Protein AF-A0A4S8MQG9-F1 (afdb_monomer)

Solvent-accessible surface area (backbone atoms only — not comparable to full-atom values): 16818 Å² total; per-residue (Å²): 141,86,82,88,91,76,80,85,74,78,84,83,68,82,52,78,83,61,66,79,75,59,92,86,69,53,72,66,58,54,52,52,50,57,49,50,51,66,76,56,63,75,80,76,84,70,73,83,73,81,72,60,73,65,60,63,57,56,54,56,78,78,51,59,68,48,76,44,80,44,39,84,70,71,84,59,68,67,58,47,53,52,51,39,53,48,54,49,52,50,34,34,71,77,64,74,38,83,90,68,79,86,50,45,70,38,65,48,82,55,46,67,56,97,67,88,83,52,59,64,60,53,49,55,50,48,53,58,55,42,72,76,44,47,71,58,64,73,63,54,73,78,59,93,73,62,60,64,64,22,24,64,79,58,70,39,85,62,58,82,53,46,64,57,54,51,51,52,53,52,51,55,52,49,55,52,52,52,49,54,48,58,50,51,55,49,54,48,55,54,50,67,72,66,62,82,95,78,91,76,92,80,82,85,72,79,80,79,82,80,77,79,81,78,75,80,82,77,88,81,87,80,83,91,84,91,79,91,83,87,84,89,80,86,89,88,84,92,88,84,88,84,90,83,84,84,83,89,132

Nearest PDB structures (foldseek):
  2hl9-assembly1_A  TM=4.824E-01  e=4.973E-02  Saccharomyces cerevisiae
  2hl8-assembly1_A  TM=4.663E-01  e=4.097E-02  Saccharomyces cerevisiae
  8rbz-assembly1_n  TM=1.583E-01  e=9.281E+00  Homo sapiens

InterPro domains:
  IPR003653 Ulp1 protease family, C-terminal catalytic domain [PF02902] (65-133)
  IPR003653 Ulp1 protease family, C-terminal catalytic domain [PS50600] (1-130)
  IPR038765 Papain-like cysteine peptidase superfamily [SSF54001] (59-137)
  IPR051947 Sentrin-specific protease [PTHR46896] (63-197)

Mean predicted aligned error: 19.89 Å

Sequence (249 aa):
MNLSMTFCQMLKYPSLAMLQRNPGWTRERVKRLKFLTKINPLPKRTSPKKMKPTFLKELCLFRTFICTLDSLGSKHPKAIKTLNRYLQLEAENKKKTTNTSDAVGKLVQVPLQPNFSDCGIYLLHFARIFVSKPDYFCKLPGRSRPQEERMTDWEGHGLGDARENLRKRILELSEEWKRERATKEKEQAVKEGQGEVDVVPDSDSDDDAVIIETTPPEASTSTPNNKRGGKAGRGKRAKGRGPISRPRG

Secondary structure (DSSP, 8-state):
----SSSTTSSS---HHHHTT-TT--HHHHHHHHHHHHHSPPPP-PPPP---HHHHHHTTTTS-EEEE--TT----HHHHHHHHHHHHHHHHHHH--------EEEE------SSSS-HHHHHHHHHHHHHHSHHHHHHS--S---HHHHHHHTTGGGTTTHHHHHHHHHHHHHHHHHHHHHHHHHHHHHHHTT-----------PPP------PPPP--------------------------PPPP-

Structure (mmCIF, N/CA/C/O backbone):
data_AF-A0A4S8MQG9-F1
#
_entry.id   AF-A0A4S8MQG9-F1
#
loop_
_atom_site.group_PDB
_atom_site.id
_atom_site.type_symbol
_atom_site.label_atom_id
_atom_site.label_alt_id
_atom_site.label_comp_id
_atom_site.label_asym_id
_atom_site.label_entity_id
_atom_site.label_seq_id
_atom_site.pdbx_PDB_ins_code
_atom_site.Cartn_x
_atom_site.Cartn_y
_atom_site.Cartn_z
_atom_site.occupancy
_atom_site.B_iso_or_equiv
_atom_site.auth_seq_id
_atom_site.auth_comp_id
_atom_site.auth_asym_id
_atom_site.auth_atom_id
_atom_site.pdbx_PDB_model_num
ATOM 1 N N . MET A 1 1 ? -33.886 14.628 27.802 1.00 45.41 1 MET A N 1
ATOM 2 C CA . MET A 1 1 ? -32.898 14.820 28.890 1.00 45.41 1 MET A CA 1
ATOM 3 C C . MET A 1 1 ? -32.864 13.548 29.719 1.00 45.41 1 MET A C 1
ATOM 5 O O . MET A 1 1 ? -33.944 13.083 30.039 1.00 45.41 1 MET A O 1
ATOM 9 N N . ASN A 1 2 ? -31.687 12.976 30.000 1.00 34.56 2 ASN A N 1
ATOM 10 C CA . ASN A 1 2 ? -31.453 11.961 31.046 1.00 34.56 2 ASN A CA 1
ATOM 11 C C . ASN A 1 2 ? -29.934 11.735 31.185 1.00 34.56 2 ASN A C 1
ATOM 13 O O . ASN A 1 2 ? -29.372 10.776 30.659 1.00 34.56 2 ASN A O 1
ATOM 17 N N . LEU A 1 3 ? -29.253 12.676 31.846 1.00 37.31 3 LEU A N 1
ATOM 18 C CA . LEU A 1 3 ? -27.905 12.448 32.379 1.00 37.31 3 LEU A CA 1
ATOM 19 C C . LEU A 1 3 ? -28.000 11.695 33.720 1.00 37.31 3 LEU A C 1
ATOM 21 O O . LEU A 1 3 ? -29.042 11.703 34.366 1.00 37.31 3 LEU A O 1
ATOM 25 N N . SER A 1 4 ? -26.861 11.163 34.179 1.00 48.66 4 SER A N 1
ATOM 26 C CA . SER A 1 4 ? -26.631 10.650 35.542 1.00 48.66 4 SER A CA 1
ATOM 27 C C . SER A 1 4 ? -27.165 9.244 35.874 1.00 48.66 4 SER A C 1
ATOM 29 O O . SER A 1 4 ? -28.036 9.073 36.719 1.00 48.66 4 SER A O 1
ATOM 31 N N . MET A 1 5 ? -26.539 8.206 35.299 1.00 41.91 5 MET A N 1
ATOM 32 C CA . MET A 1 5 ? -26.577 6.833 35.854 1.00 41.91 5 MET A CA 1
ATOM 33 C C . MET A 1 5 ? -25.245 6.059 35.717 1.00 41.91 5 MET A C 1
ATOM 35 O O . MET A 1 5 ? -25.217 4.837 35.789 1.00 41.91 5 MET A O 1
ATOM 39 N N . THR A 1 6 ? -24.107 6.751 35.580 1.00 47.28 6 THR A N 1
ATOM 40 C CA . THR A 1 6 ? -22.767 6.114 35.514 1.00 47.28 6 THR A CA 1
ATOM 41 C C . THR A 1 6 ? -21.710 6.712 36.449 1.00 47.28 6 THR A C 1
ATOM 43 O O . THR A 1 6 ? -20.629 6.144 36.574 1.00 47.28 6 THR A O 1
ATOM 46 N N . PHE A 1 7 ? -22.008 7.787 37.191 1.00 38.09 7 PHE A N 1
ATOM 47 C CA . PHE A 1 7 ? -21.053 8.372 38.153 1.00 38.09 7 PHE A CA 1
ATOM 48 C C . PHE A 1 7 ? -21.133 7.764 39.573 1.00 38.09 7 PHE A C 1
ATOM 50 O O . PHE A 1 7 ? -20.266 8.000 40.410 1.00 38.09 7 PHE A O 1
ATOM 57 N N . CYS A 1 8 ? -22.144 6.934 39.863 1.00 36.56 8 CYS A N 1
ATOM 58 C CA . CYS A 1 8 ? -22.446 6.463 41.225 1.00 36.56 8 CYS A CA 1
ATOM 59 C C . CYS A 1 8 ? -21.850 5.081 41.588 1.00 36.56 8 CYS A C 1
ATOM 61 O O . CYS A 1 8 ? -22.356 4.398 42.477 1.00 36.56 8 CYS A O 1
ATOM 63 N N . GLN A 1 9 ? -20.775 4.640 40.917 1.00 40.06 9 GLN A N 1
ATOM 64 C CA . GLN A 1 9 ? -20.180 3.312 41.164 1.00 40.06 9 GLN A CA 1
ATOM 65 C C . GLN A 1 9 ? -18.692 3.313 41.563 1.00 40.06 9 GLN A C 1
ATOM 67 O O . GLN A 1 9 ? -18.141 2.249 41.834 1.00 40.06 9 GLN A O 1
ATOM 72 N N . MET A 1 10 ? -18.063 4.488 41.720 1.00 39.44 10 MET A N 1
ATOM 73 C CA . MET A 1 10 ? -16.695 4.606 42.265 1.00 39.44 10 MET A CA 1
ATOM 74 C C . MET A 1 10 ? -16.612 4.945 43.766 1.00 39.44 10 MET A C 1
ATOM 76 O O . MET A 1 10 ? -15.531 4.853 44.338 1.00 39.44 10 MET A O 1
ATOM 80 N N . LEU A 1 11 ? -17.721 5.282 44.439 1.00 43.34 11 LEU A N 1
ATOM 81 C CA . LEU A 1 11 ? -17.694 5.717 45.850 1.00 43.34 11 LEU A CA 1
ATOM 82 C C . LEU A 1 11 ? -18.034 4.637 46.892 1.00 43.34 11 LEU A C 1
ATOM 84 O O . LEU A 1 11 ? -17.955 4.915 48.086 1.00 43.34 11 LEU A O 1
ATOM 88 N N . LYS A 1 12 ? -18.414 3.413 46.493 1.00 50.00 12 LYS A N 1
ATOM 89 C CA . LYS A 1 12 ? -18.976 2.429 47.446 1.00 50.00 12 LYS A CA 1
ATOM 90 C C . LYS A 1 12 ? -18.012 1.364 47.982 1.00 50.00 12 LYS A C 1
ATOM 92 O O . LYS A 1 12 ? -18.339 0.746 48.989 1.00 50.00 12 LYS A O 1
ATOM 97 N N . TYR A 1 13 ? -16.835 1.173 47.373 1.00 50.47 13 TYR A N 1
ATOM 98 C CA . TYR A 1 13 ? -15.850 0.173 47.817 1.00 50.47 13 TYR A CA 1
ATOM 99 C C . TYR A 1 13 ? -14.396 0.632 47.587 1.00 50.47 13 TYR A C 1
ATOM 101 O O . TYR A 1 13 ? -13.824 0.323 46.539 1.00 50.47 13 TYR A O 1
ATOM 109 N N . PRO A 1 14 ? -13.751 1.324 48.550 1.00 48.59 14 PRO A N 1
ATOM 110 C CA . PRO A 1 14 ? -12.293 1.403 48.565 1.00 48.59 14 PRO A CA 1
ATOM 111 C C . PRO A 1 14 ? -11.711 -0.015 48.633 1.00 48.59 14 PRO A C 1
ATOM 113 O O . PRO A 1 14 ? -12.224 -0.882 49.345 1.00 48.59 14 PRO A O 1
ATOM 116 N N . SER A 1 15 ? -10.644 -0.270 47.875 1.00 55.44 15 SER A N 1
ATOM 117 C CA . SER A 1 15 ? -10.017 -1.593 47.838 1.00 55.44 15 SER A CA 1
ATOM 118 C C . SER A 1 15 ? -9.453 -1.981 49.213 1.00 55.44 15 SER A C 1
ATOM 120 O O . SER A 1 15 ? -9.060 -1.123 50.006 1.00 55.44 15 SER A O 1
ATOM 122 N N . LEU A 1 16 ? -9.348 -3.286 49.490 1.00 52.12 16 LEU A N 1
ATOM 123 C CA . LEU A 1 16 ? -8.756 -3.792 50.741 1.00 52.12 16 LEU A CA 1
ATOM 124 C C . LEU A 1 16 ? -7.341 -3.236 51.006 1.00 52.12 16 LEU A C 1
ATOM 126 O O . LEU A 1 16 ? -6.976 -3.034 52.160 1.00 52.12 16 LEU A O 1
ATOM 130 N N . ALA A 1 17 ? -6.591 -2.901 49.950 1.00 52.16 17 ALA A N 1
ATOM 131 C CA . ALA A 1 17 ? -5.275 -2.268 50.040 1.00 52.16 17 ALA A CA 1
ATOM 132 C C . ALA A 1 17 ? -5.310 -0.807 50.547 1.00 52.16 17 ALA A C 1
ATOM 134 O O . ALA A 1 17 ? -4.334 -0.347 51.137 1.00 52.16 17 ALA A O 1
ATOM 135 N N . MET A 1 18 ? -6.418 -0.075 50.370 1.00 49.66 18 MET A N 1
ATOM 136 C CA . MET A 1 18 ? -6.616 1.238 51.007 1.00 49.66 18 MET A CA 1
ATOM 137 C C . MET A 1 18 ? -7.066 1.127 52.471 1.00 49.66 18 MET A C 1
ATOM 139 O O . MET A 1 18 ? -6.792 2.030 53.261 1.00 49.66 18 MET A O 1
ATOM 143 N N . LEU A 1 19 ? -7.711 0.023 52.868 1.00 53.59 19 LEU A N 1
ATOM 144 C CA . LEU A 1 19 ? -8.242 -0.149 54.228 1.00 53.59 19 LEU A CA 1
ATOM 145 C C . LEU A 1 19 ? -7.162 -0.272 55.318 1.00 53.59 19 LEU A C 1
ATOM 147 O O . LEU A 1 19 ? -7.448 -0.003 56.481 1.00 53.59 19 LEU A O 1
ATOM 151 N N . GLN A 1 20 ? -5.930 -0.655 54.970 1.00 51.81 20 GLN A N 1
ATOM 152 C CA . GLN A 1 20 ? -4.836 -0.857 55.934 1.00 51.81 20 GLN A CA 1
ATOM 153 C C . GLN A 1 20 ? -4.002 0.404 56.229 1.00 51.81 20 GLN A C 1
ATOM 155 O O . GLN A 1 20 ? -3.055 0.329 57.007 1.00 51.81 20 GLN A O 1
ATOM 160 N N . ARG A 1 21 ? -4.326 1.561 55.632 1.00 52.22 21 ARG A N 1
ATOM 161 C CA . ARG A 1 21 ? -3.530 2.804 55.748 1.00 52.22 21 ARG A CA 1
ATOM 162 C C . ARG A 1 21 ? -4.196 3.940 56.533 1.00 52.22 21 ARG A C 1
ATOM 164 O O . ARG A 1 21 ? -3.700 5.060 56.499 1.00 52.22 21 ARG A O 1
ATOM 171 N N . ASN A 1 22 ? -5.309 3.684 57.224 1.00 49.88 22 ASN A N 1
ATOM 172 C CA . ASN A 1 22 ? -6.117 4.741 57.840 1.00 49.88 22 ASN A CA 1
ATOM 173 C C . ASN A 1 22 ? -6.139 4.621 59.385 1.00 49.88 22 ASN A C 1
ATOM 175 O O . ASN A 1 22 ? -6.829 3.741 59.905 1.00 49.88 22 ASN A O 1
ATOM 179 N N . PRO A 1 23 ? -5.398 5.462 60.139 1.00 55.09 23 PRO A N 1
ATOM 180 C CA . PRO A 1 23 ? -5.133 5.248 61.571 1.00 55.09 23 PRO A CA 1
ATOM 181 C C . PRO A 1 23 ? -6.326 5.510 62.515 1.00 55.09 23 PRO A C 1
ATOM 183 O O . PRO A 1 23 ? -6.229 5.235 63.705 1.00 55.09 23 PRO A O 1
ATOM 186 N N . GLY A 1 24 ? -7.460 6.016 62.014 1.00 58.59 24 GLY A N 1
ATOM 187 C CA . GLY A 1 24 ? -8.620 6.425 62.826 1.00 58.59 24 GLY A CA 1
ATOM 188 C C . GLY A 1 24 ? -9.700 5.361 63.094 1.00 58.59 24 GLY A C 1
ATOM 189 O O . GLY A 1 24 ? -10.834 5.723 63.406 1.00 58.59 24 GLY A O 1
ATOM 190 N N . TRP A 1 25 ? -9.427 4.062 62.919 1.00 57.72 25 TRP A N 1
ATOM 191 C CA . TRP A 1 25 ? -10.446 3.006 63.075 1.00 57.72 25 TRP A CA 1
ATOM 192 C C . TRP A 1 25 ? -10.372 2.307 64.439 1.00 57.72 25 TRP A C 1
ATOM 194 O O . TRP A 1 25 ? -9.432 1.571 64.728 1.00 57.72 25 TRP A O 1
ATOM 204 N N . THR A 1 26 ? -11.412 2.480 65.262 1.00 66.12 26 THR A N 1
ATOM 205 C CA . THR A 1 26 ? -11.514 1.835 66.582 1.00 66.12 26 THR A CA 1
ATOM 206 C C . THR A 1 26 ? -11.635 0.309 66.487 1.00 66.12 26 THR A C 1
ATOM 208 O O . THR A 1 26 ? -12.168 -0.246 65.517 1.00 66.12 26 THR A O 1
ATOM 211 N N . ARG A 1 27 ? -11.166 -0.388 67.533 1.00 65.25 27 ARG A N 1
ATOM 212 C CA . ARG A 1 27 ? -11.101 -1.861 67.603 1.00 65.25 27 ARG A CA 1
ATOM 213 C C . ARG A 1 27 ? -12.476 -2.510 67.376 1.00 65.25 27 ARG A C 1
ATOM 215 O O . ARG A 1 27 ? -12.578 -3.455 66.596 1.00 65.25 27 ARG A O 1
ATOM 222 N N . GLU A 1 28 ? -13.537 -1.947 67.953 1.00 67.75 28 GLU A N 1
ATOM 223 C CA . GLU A 1 28 ? -14.944 -2.320 67.726 1.00 67.75 28 GLU A CA 1
ATOM 224 C C . GLU A 1 28 ? -15.375 -2.207 66.260 1.00 67.75 28 GLU A C 1
ATOM 226 O O . GLU A 1 28 ? -16.054 -3.099 65.751 1.00 67.75 28 GLU A O 1
ATOM 231 N N . ARG A 1 29 ? -14.956 -1.157 65.542 1.00 67.25 29 ARG A N 1
ATOM 232 C CA . ARG A 1 29 ? -15.318 -0.961 64.128 1.00 67.25 29 ARG A CA 1
ATOM 233 C C . ARG A 1 29 ? -14.684 -2.035 63.242 1.00 67.25 29 ARG A C 1
ATOM 235 O O . ARG A 1 29 ? -15.348 -2.573 62.357 1.00 67.25 29 ARG A O 1
ATOM 242 N N . VAL A 1 30 ? -13.438 -2.415 63.541 1.00 70.38 30 VAL A N 1
ATOM 243 C CA . VAL A 1 30 ? -12.732 -3.525 62.877 1.00 70.38 30 VAL A CA 1
ATOM 244 C C . VAL A 1 30 ? -13.372 -4.879 63.210 1.00 70.38 30 VAL A C 1
ATOM 246 O O . VAL A 1 30 ? -13.575 -5.688 62.303 1.00 70.38 30 VAL A O 1
ATOM 249 N N . LYS A 1 31 ? -13.748 -5.130 64.476 1.00 73.62 31 LYS A N 1
ATOM 250 C CA . LYS A 1 31 ? -14.513 -6.332 64.871 1.00 73.62 31 LYS A CA 1
ATOM 251 C C . LYS A 1 31 ? -15.840 -6.420 64.105 1.00 73.62 31 LYS A C 1
ATOM 253 O O . LYS A 1 31 ? -16.140 -7.465 63.532 1.00 73.62 31 LYS A O 1
ATOM 258 N N . ARG A 1 32 ? -16.602 -5.320 64.038 1.00 74.81 32 ARG A N 1
ATOM 259 C CA . ARG A 1 32 ? -17.910 -5.260 63.365 1.00 74.81 32 ARG A CA 1
ATOM 260 C C . ARG A 1 32 ? -17.799 -5.482 61.855 1.00 74.81 32 ARG A C 1
ATOM 262 O O . ARG A 1 32 ? -18.618 -6.214 61.311 1.00 74.81 32 ARG A O 1
ATOM 269 N N . LEU A 1 33 ? -16.772 -4.944 61.188 1.00 66.88 33 LEU A N 1
ATOM 270 C CA . LEU A 1 33 ? -16.515 -5.248 59.771 1.00 66.88 33 LEU A CA 1
ATOM 271 C C . LEU A 1 33 ? -16.200 -6.732 59.551 1.00 66.88 33 LEU A C 1
ATOM 273 O O . LEU A 1 33 ? -16.825 -7.350 58.694 1.00 66.88 33 LEU A O 1
ATOM 277 N N . LYS A 1 34 ? -15.298 -7.318 60.354 1.00 73.06 34 LYS A N 1
ATOM 278 C CA . LYS A 1 34 ? -14.964 -8.753 60.274 1.00 73.06 34 LYS A CA 1
ATOM 279 C C . LYS A 1 34 ? -16.195 -9.642 60.485 1.00 73.06 34 LYS A C 1
ATOM 281 O O . LYS A 1 34 ? -16.356 -10.640 59.785 1.00 73.06 34 LYS A O 1
ATOM 286 N N . PHE A 1 35 ? -17.076 -9.263 61.411 1.00 76.06 35 PHE A N 1
ATOM 287 C CA . PHE A 1 35 ? -18.347 -9.946 61.652 1.00 76.06 35 PHE A CA 1
ATOM 288 C C . PHE A 1 35 ? -19.296 -9.830 60.447 1.00 76.06 35 PHE A C 1
ATOM 290 O O . PHE A 1 35 ? -19.754 -10.848 59.937 1.00 76.06 35 PHE A O 1
ATOM 297 N N . LEU A 1 36 ? -19.506 -8.623 59.909 1.00 66.00 36 LEU A N 1
ATOM 298 C CA . LEU A 1 36 ? -20.358 -8.399 58.732 1.00 66.00 36 LEU A CA 1
ATOM 299 C C . LEU A 1 36 ? -19.874 -9.171 57.492 1.00 66.00 36 LEU A C 1
ATOM 301 O O . LEU A 1 36 ? -20.693 -9.772 56.800 1.00 66.00 36 LEU A O 1
ATOM 305 N N . THR A 1 37 ? -18.559 -9.245 57.253 1.00 64.94 37 THR A N 1
ATOM 306 C CA . THR A 1 37 ? -17.983 -10.063 56.164 1.00 64.94 37 THR A CA 1
ATOM 307 C C . THR A 1 37 ? -18.118 -11.573 56.377 1.00 64.94 37 THR A C 1
ATOM 309 O O . THR A 1 37 ? -17.979 -12.330 55.420 1.00 64.94 37 THR A O 1
ATOM 312 N N . LYS A 1 38 ? -18.369 -12.025 57.615 1.00 73.19 38 LYS A N 1
ATOM 313 C CA . LYS A 1 38 ? -18.592 -13.440 57.948 1.00 73.19 38 LYS A CA 1
ATOM 314 C C . LYS A 1 38 ? -20.056 -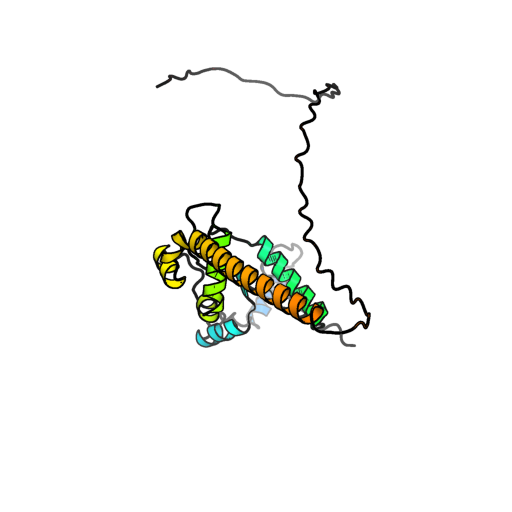13.852 57.756 1.00 73.19 38 LYS A C 1
ATOM 316 O O . LYS A 1 38 ? -20.306 -14.998 57.408 1.00 73.19 38 LYS A O 1
ATOM 321 N N . ILE A 1 39 ? -20.997 -12.926 57.965 1.00 74.19 39 ILE A N 1
ATOM 322 C CA . ILE A 1 39 ? -22.441 -13.151 57.764 1.00 74.19 39 ILE A CA 1
ATOM 323 C C . ILE A 1 39 ? -22.800 -13.069 56.276 1.00 74.19 39 ILE A C 1
ATOM 325 O O . ILE A 1 39 ? -23.526 -13.916 55.772 1.00 74.19 39 ILE A O 1
ATOM 329 N N . ASN A 1 40 ? -22.260 -12.071 55.568 1.00 63.62 40 ASN A N 1
ATOM 330 C CA . ASN A 1 40 ? -22.494 -11.850 54.142 1.00 63.62 40 ASN A CA 1
ATOM 331 C C . ASN A 1 40 ? -21.179 -12.030 53.362 1.00 63.62 40 ASN A C 1
ATOM 333 O O . ASN A 1 40 ? -20.500 -11.038 53.069 1.00 63.62 40 ASN A O 1
ATOM 337 N N . PRO A 1 41 ? -20.773 -13.275 53.043 1.00 66.81 41 PRO A N 1
ATOM 338 C CA . PRO A 1 41 ? -19.593 -13.516 52.224 1.00 66.81 41 PRO A CA 1
ATOM 339 C C . PRO A 1 41 ? -19.798 -12.938 50.819 1.00 66.81 41 PRO A C 1
ATOM 341 O O . PRO A 1 41 ? -20.815 -13.185 50.171 1.00 66.81 41 PRO A O 1
ATOM 344 N N . LEU A 1 42 ? -18.808 -12.186 50.327 1.00 55.75 42 LEU A N 1
ATOM 345 C CA . LEU A 1 42 ? -18.809 -11.702 48.946 1.00 55.75 42 LEU A CA 1
ATOM 346 C C . LEU A 1 42 ? -18.950 -12.889 47.975 1.00 55.75 42 LEU A C 1
ATOM 348 O O . LEU A 1 42 ? -18.298 -13.919 48.193 1.00 55.75 42 LEU A O 1
ATOM 352 N N . PRO A 1 43 ? -19.731 -12.758 46.884 1.00 55.00 43 PRO A N 1
ATOM 353 C CA . PRO A 1 43 ? -19.807 -13.801 45.872 1.00 55.00 43 PRO A CA 1
ATOM 354 C C . PRO A 1 43 ? -18.396 -14.087 45.358 1.00 55.00 43 PRO A C 1
ATOM 356 O O . PRO A 1 43 ? -17.679 -13.177 44.926 1.00 55.00 43 PRO A O 1
ATOM 359 N N . LYS A 1 44 ? -17.976 -15.355 45.449 1.00 47.72 44 LYS A N 1
ATOM 360 C CA . LYS A 1 44 ? -16.648 -15.788 45.003 1.00 47.72 44 LYS A CA 1
ATOM 361 C C . LYS A 1 44 ? -16.468 -15.337 43.555 1.00 47.72 44 LYS A C 1
ATOM 363 O O . LYS A 1 44 ? -17.280 -15.703 42.707 1.00 47.72 44 LYS A O 1
ATOM 368 N N . ARG A 1 45 ? -15.409 -14.566 43.272 1.00 43.59 45 ARG A N 1
ATOM 369 C CA . ARG A 1 45 ? -15.006 -14.239 41.897 1.00 43.59 45 ARG A CA 1
ATOM 370 C C . ARG A 1 45 ? -14.774 -15.550 41.153 1.00 43.59 45 ARG A C 1
ATOM 372 O O . ARG A 1 45 ? -13.723 -16.168 41.305 1.00 43.59 45 ARG A O 1
ATOM 379 N N . THR A 1 46 ? -15.752 -15.975 40.363 1.00 52.94 46 THR A N 1
ATOM 380 C CA . THR A 1 46 ? -15.532 -17.014 39.369 1.00 52.94 46 THR A CA 1
ATOM 381 C C . THR A 1 46 ? -14.555 -16.446 38.350 1.00 52.94 46 THR A C 1
ATOM 383 O O . THR A 1 46 ? -14.662 -15.289 37.932 1.00 52.94 46 THR A O 1
ATOM 386 N N . SER A 1 47 ? -13.544 -17.234 37.992 1.00 51.41 47 SER A N 1
ATOM 387 C CA . SER A 1 47 ? -12.679 -16.895 36.869 1.00 51.41 47 SER A CA 1
ATOM 388 C C . SER A 1 47 ? -13.555 -16.693 35.626 1.00 51.41 47 SER A C 1
ATOM 390 O O . SER A 1 47 ? -14.531 -17.434 35.455 1.00 51.41 47 SER A O 1
ATOM 392 N N . PRO A 1 48 ? -13.263 -15.695 34.767 1.00 52.62 48 PRO A N 1
ATOM 393 C CA . PRO A 1 48 ? -14.037 -15.497 33.550 1.00 52.62 48 PRO A CA 1
ATOM 394 C C . PRO A 1 48 ? -14.016 -16.805 32.759 1.00 52.62 48 PRO A C 1
ATOM 396 O O . PRO A 1 48 ? -12.947 -17.291 32.378 1.00 52.62 48 PRO A O 1
ATOM 399 N N . LYS A 1 49 ? -15.198 -17.412 32.580 1.00 56.34 49 LYS A N 1
ATOM 400 C CA . LYS A 1 49 ? -15.343 -18.682 31.862 1.00 56.34 49 LYS A CA 1
ATOM 401 C C . LYS A 1 49 ? -14.677 -18.507 30.500 1.00 56.34 49 LYS A C 1
ATOM 403 O O . LYS A 1 49 ? -15.059 -17.600 29.763 1.00 56.34 49 LYS A O 1
ATOM 408 N N . LYS A 1 50 ? -13.687 -19.353 30.179 1.00 50.81 50 LYS A N 1
ATOM 409 C CA . LYS A 1 50 ? -13.029 -19.356 28.863 1.00 50.81 50 LYS A CA 1
ATOM 410 C C . LYS A 1 50 ? -14.126 -19.409 27.799 1.00 50.81 50 LYS A C 1
ATOM 412 O O . LYS A 1 50 ? -14.830 -20.414 27.704 1.00 50.81 50 LYS A O 1
ATOM 417 N N . MET A 1 51 ? -14.315 -18.315 27.059 1.00 48.75 51 MET A N 1
ATOM 418 C CA . MET A 1 51 ? -15.334 -18.274 26.014 1.00 48.75 51 MET A CA 1
ATOM 419 C C . MET A 1 51 ? -14.991 -19.327 24.962 1.00 48.75 51 MET A C 1
ATOM 421 O O . MET A 1 51 ? -13.813 -19.558 24.674 1.00 48.75 51 MET A O 1
ATOM 425 N N . LYS A 1 52 ? -16.014 -19.995 24.418 1.00 43.50 52 LYS A N 1
ATOM 426 C CA . LYS A 1 52 ? -15.812 -21.041 23.409 1.00 43.50 52 LYS A CA 1
ATOM 427 C C . LYS A 1 52 ? -15.010 -20.451 22.233 1.00 43.50 52 LYS A C 1
ATOM 429 O O . LYS A 1 52 ? -15.332 -19.338 21.807 1.00 43.50 52 LYS A O 1
ATOM 434 N N . PRO A 1 53 ? -14.000 -21.161 21.690 1.00 52.44 53 PRO A N 1
ATOM 435 C CA . PRO A 1 53 ? -13.128 -20.608 20.651 1.00 52.44 53 PRO A CA 1
ATOM 436 C C . PRO A 1 53 ? -13.871 -20.179 19.375 1.00 52.44 53 PRO A C 1
ATOM 438 O O . PRO A 1 53 ? -13.366 -19.341 18.636 1.00 52.44 53 PRO A O 1
ATOM 441 N N . THR A 1 54 ? -15.083 -20.692 19.146 1.00 52.84 54 THR A N 1
ATOM 442 C CA . THR A 1 54 ? -15.993 -20.257 18.077 1.00 52.84 54 THR A CA 1
ATOM 443 C C . THR A 1 54 ? -16.406 -18.787 18.207 1.00 52.84 54 THR A C 1
ATOM 445 O O . THR A 1 54 ? -16.210 -18.026 17.266 1.00 52.84 54 THR A O 1
ATOM 448 N N . PHE A 1 55 ? -16.865 -18.344 19.383 1.00 45.62 55 PHE A N 1
ATOM 4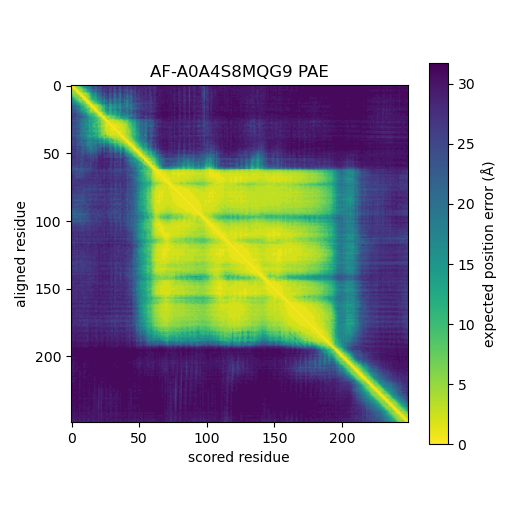49 C CA . PHE A 1 55 ? -17.327 -16.963 19.598 1.00 45.62 55 PHE A CA 1
ATOM 450 C C . PHE A 1 55 ? -16.189 -15.935 19.473 1.00 45.62 55 PHE A C 1
ATOM 452 O O . PHE A 1 55 ? -16.374 -14.843 18.945 1.00 45.62 55 PHE A O 1
ATOM 459 N N . LEU A 1 56 ? -14.972 -16.300 19.893 1.00 50.38 56 LEU A N 1
ATOM 460 C CA . LEU A 1 56 ? -13.782 -15.458 19.698 1.00 50.38 56 LEU A CA 1
ATOM 461 C C . LEU A 1 56 ? -13.386 -15.328 18.215 1.00 50.38 56 LEU A C 1
ATOM 463 O O . LEU A 1 56 ? -12.791 -14.323 17.832 1.00 50.38 56 LEU A O 1
ATOM 467 N N . LYS A 1 57 ? -13.722 -16.322 17.384 1.00 52.00 57 LYS A N 1
ATOM 468 C CA . LYS A 1 57 ? -13.500 -16.308 15.930 1.00 52.00 57 LYS A CA 1
ATOM 469 C C . LYS A 1 57 ? -14.492 -15.377 15.222 1.00 52.00 57 LYS A C 1
ATOM 471 O O . LYS A 1 57 ? -14.120 -14.690 14.279 1.00 52.00 57 LYS A O 1
ATOM 476 N N . GLU A 1 58 ? -15.720 -15.325 15.725 1.00 46.31 58 GLU A N 1
ATOM 477 C CA . GLU A 1 58 ? -16.827 -14.510 15.213 1.00 46.31 58 GLU A CA 1
ATOM 478 C C . GLU A 1 58 ? -16.670 -13.024 15.588 1.00 46.31 58 GLU A C 1
ATOM 480 O O . GLU A 1 58 ? -16.816 -12.146 14.742 1.00 46.31 58 GLU A O 1
ATOM 485 N N . LEU A 1 59 ? -16.196 -12.732 16.807 1.00 50.94 59 LEU A N 1
ATOM 486 C CA . LEU A 1 59 ? -15.794 -11.381 17.229 1.00 50.94 59 LEU A CA 1
AT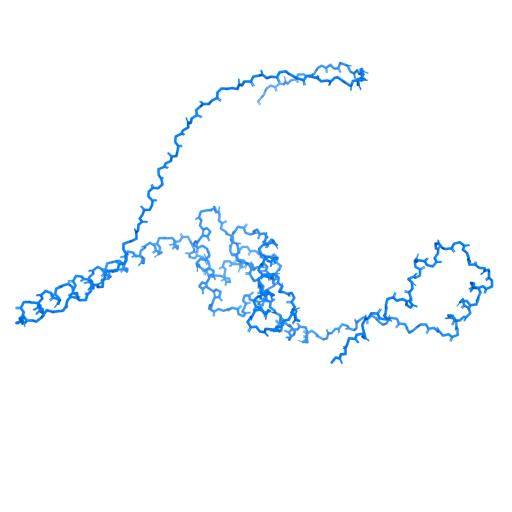OM 487 C C . LEU A 1 59 ? -14.665 -10.762 16.382 1.00 50.94 59 LEU A C 1
ATOM 489 O O . LEU A 1 59 ? -14.495 -9.543 16.401 1.00 50.94 59 LEU A O 1
ATOM 493 N N . CYS A 1 60 ? -13.896 -11.563 15.637 1.00 50.56 60 CYS A N 1
ATOM 494 C CA . CYS A 1 60 ? -12.888 -11.041 14.712 1.00 50.56 60 CYS A CA 1
ATOM 495 C C . CYS A 1 60 ? -13.501 -10.364 13.472 1.00 50.56 60 CYS A C 1
ATOM 497 O O . CYS A 1 60 ? -12.847 -9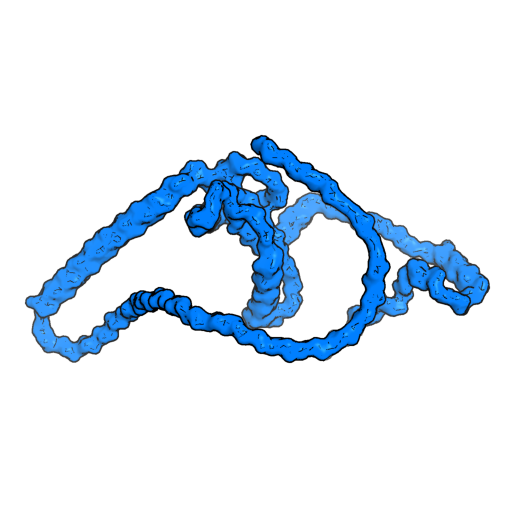.490 12.914 1.00 50.56 60 CYS A O 1
ATOM 499 N N . LEU A 1 61 ? -14.735 -10.700 13.063 1.00 55.66 61 LEU A N 1
ATOM 500 C CA . LEU A 1 61 ? -15.425 -9.978 11.980 1.00 55.66 61 LEU A CA 1
ATOM 501 C C . LEU A 1 61 ? -15.938 -8.596 12.416 1.00 55.66 61 LEU A C 1
ATOM 503 O O . LEU A 1 61 ? -16.109 -7.717 11.579 1.00 55.66 61 LEU A O 1
ATOM 507 N N . PHE A 1 62 ? -16.144 -8.375 13.717 1.00 67.94 62 PHE A N 1
ATOM 508 C CA . PHE A 1 62 ? -16.654 -7.111 14.263 1.00 67.94 62 PHE A CA 1
ATOM 509 C C . PHE A 1 62 ? -15.552 -6.131 14.701 1.00 67.94 62 PHE A C 1
ATOM 511 O O . PHE A 1 62 ? -15.836 -5.150 15.390 1.00 67.94 62 PHE A O 1
ATOM 518 N N . ARG A 1 63 ? -14.286 -6.383 14.343 1.00 81.25 63 ARG A N 1
ATOM 519 C CA . ARG A 1 63 ? -13.149 -5.533 14.722 1.00 81.25 63 ARG A CA 1
ATOM 520 C C . ARG A 1 63 ? -12.479 -4.902 13.511 1.00 81.25 63 ARG A C 1
ATOM 522 O O . ARG A 1 63 ? -12.023 -5.594 12.609 1.00 81.25 63 ARG A O 1
ATOM 529 N N . THR A 1 64 ? -12.342 -3.581 13.551 1.00 89.69 64 THR A N 1
ATOM 530 C CA . THR A 1 64 ? -11.521 -2.827 12.602 1.00 89.69 64 THR A CA 1
ATOM 531 C C . THR A 1 64 ? -10.045 -3.135 12.844 1.00 89.69 64 THR A C 1
ATOM 533 O O . THR A 1 64 ? -9.563 -3.004 13.972 1.00 89.69 64 THR A O 1
ATOM 536 N N . PHE A 1 65 ? -9.313 -3.501 11.792 1.00 90.69 65 PHE A N 1
ATOM 537 C CA . PHE A 1 65 ? -7.868 -3.718 11.842 1.00 90.69 65 PHE A CA 1
ATOM 538 C C . PHE A 1 65 ? -7.124 -2.661 11.026 1.00 90.69 65 PHE A C 1
ATOM 540 O O . PHE A 1 65 ? -7.545 -2.305 9.930 1.00 90.69 65 PHE A O 1
ATOM 547 N N . ILE A 1 66 ? -5.984 -2.201 11.543 1.00 93.56 66 ILE A N 1
ATOM 548 C CA . ILE A 1 66 ? -4.997 -1.426 10.781 1.00 93.56 66 ILE A CA 1
ATOM 549 C C . ILE A 1 66 ? -3.845 -2.378 10.471 1.00 93.56 66 ILE A C 1
ATOM 551 O O . ILE A 1 66 ? -2.975 -2.614 11.313 1.00 93.56 66 ILE A O 1
ATOM 555 N N . CYS A 1 67 ? -3.878 -2.974 9.281 1.00 92.62 67 CYS A N 1
ATOM 556 C CA . CYS A 1 67 ? -2.836 -3.873 8.798 1.00 92.62 67 CYS A CA 1
ATOM 557 C C . CYS A 1 67 ? -1.636 -3.064 8.289 1.00 92.62 67 CYS A C 1
ATOM 559 O O . CYS A 1 67 ? -1.782 -2.241 7.392 1.00 92.62 67 CYS A O 1
ATOM 561 N N . THR A 1 68 ? -0.446 -3.309 8.840 1.00 94.19 68 THR A N 1
ATOM 562 C CA . THR A 1 68 ? 0.808 -2.703 8.368 1.00 94.19 68 THR A CA 1
ATOM 563 C C . THR A 1 68 ? 1.645 -3.750 7.647 1.00 94.19 68 THR A C 1
ATOM 565 O O . THR A 1 68 ? 1.959 -4.791 8.232 1.00 94.19 68 THR A O 1
ATOM 568 N N . LEU A 1 69 ? 2.003 -3.464 6.396 1.00 95.25 69 LEU A N 1
ATOM 569 C CA . LEU A 1 69 ? 2.819 -4.307 5.529 1.00 95.25 69 LEU A CA 1
ATOM 570 C C . LEU 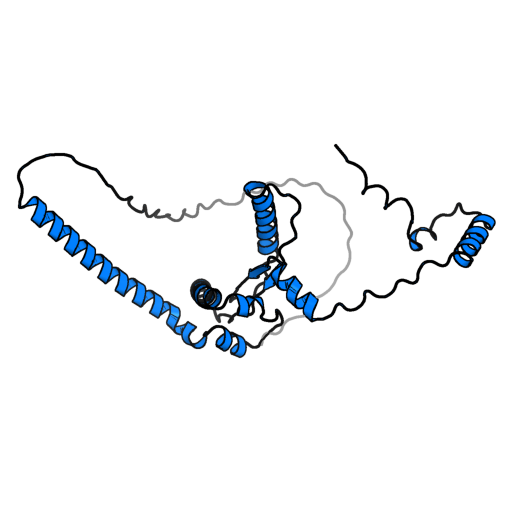A 1 69 ? 4.146 -3.569 5.310 1.00 95.25 69 LEU A C 1
ATOM 572 O O . LEU A 1 69 ? 4.155 -2.510 4.691 1.00 95.25 69 LEU A O 1
ATOM 576 N N . ASP A 1 70 ? 5.238 -4.079 5.876 1.00 95.69 70 ASP A N 1
ATOM 577 C CA . ASP A 1 70 ? 6.548 -3.418 5.856 1.00 95.69 70 ASP A CA 1
ATOM 578 C C . ASP A 1 70 ? 7.653 -4.442 5.576 1.00 95.69 70 ASP A C 1
ATOM 580 O O . ASP A 1 70 ? 7.927 -5.312 6.405 1.00 95.69 70 ASP A O 1
ATOM 584 N N . SER A 1 71 ? 8.297 -4.324 4.413 1.00 96.00 71 SER A N 1
ATOM 585 C CA . SER A 1 71 ? 9.403 -5.189 3.991 1.00 96.00 71 SER A CA 1
ATOM 586 C C . SER A 1 71 ? 10.726 -4.900 4.713 1.00 96.00 71 SER A C 1
ATOM 588 O O . SER A 1 71 ? 11.645 -5.708 4.619 1.00 96.00 71 SER A O 1
ATOM 590 N N . LEU A 1 72 ? 10.841 -3.805 5.472 1.00 95.12 72 LEU A N 1
ATOM 591 C CA . LEU A 1 72 ? 11.939 -3.585 6.427 1.00 95.12 72 LEU A CA 1
ATOM 592 C C . LEU A 1 72 ? 11.621 -4.154 7.823 1.00 95.12 72 LEU A C 1
ATOM 594 O O . LEU A 1 72 ? 12.474 -4.143 8.709 1.00 95.12 72 LEU A O 1
ATOM 598 N N . GLY A 1 73 ? 10.405 -4.671 8.038 1.00 91.12 73 GLY A N 1
ATOM 599 C CA . GLY A 1 73 ? 10.010 -5.371 9.264 1.00 91.12 73 GLY A CA 1
ATOM 600 C C . GLY A 1 73 ? 9.882 -4.490 10.512 1.00 91.12 73 GLY A C 1
ATOM 601 O O . GLY A 1 73 ? 9.839 -5.014 11.630 1.00 91.12 73 GLY A O 1
ATOM 602 N N . SER A 1 74 ? 9.826 -3.165 10.357 1.00 90.81 74 SER A N 1
ATOM 603 C CA . SER A 1 74 ? 9.721 -2.237 11.481 1.00 90.81 74 SER A CA 1
ATOM 604 C C . SER A 1 74 ? 8.289 -2.167 12.038 1.00 90.81 74 SER A C 1
ATOM 606 O O . SER A 1 74 ? 7.309 -2.591 11.420 1.00 90.81 74 SER A O 1
ATOM 608 N N . LYS A 1 75 ? 8.147 -1.672 13.274 1.00 92.44 75 LYS A N 1
ATOM 609 C CA . LYS A 1 75 ? 6.840 -1.501 13.928 1.00 92.44 75 LYS A CA 1
ATOM 610 C C . LYS A 1 75 ? 6.387 -0.052 13.804 1.00 92.44 75 LYS A C 1
ATOM 612 O O . LYS A 1 75 ? 7.139 0.855 14.144 1.00 92.44 75 LYS A O 1
ATOM 617 N N . HIS A 1 76 ? 5.110 0.148 13.471 1.00 95.50 76 HIS A N 1
ATOM 618 C CA . HIS A 1 76 ? 4.528 1.468 13.186 1.00 95.50 76 HIS A CA 1
ATOM 619 C C . HIS A 1 76 ? 3.490 1.955 14.225 1.00 95.50 76 HIS A C 1
ATOM 621 O O . HIS A 1 76 ? 2.401 2.392 13.844 1.00 95.50 76 HIS A O 1
ATOM 627 N N . PRO A 1 77 ? 3.761 1.922 15.551 1.00 95.69 77 PRO A N 1
ATOM 628 C CA . PRO A 1 77 ? 2.756 2.253 16.567 1.00 95.69 77 PRO A CA 1
ATOM 629 C C . PRO A 1 77 ? 2.291 3.716 16.495 1.00 95.69 77 PRO A C 1
ATOM 631 O O . PRO A 1 77 ? 1.136 4.003 16.802 1.00 95.69 77 PRO A O 1
ATOM 634 N N . LYS A 1 78 ? 3.158 4.640 16.050 1.00 97.38 78 LYS A N 1
ATOM 635 C CA . LYS A 1 78 ? 2.797 6.050 15.833 1.00 97.38 78 LYS A CA 1
ATOM 636 C C . LYS A 1 78 ? 1.772 6.187 14.703 1.00 97.38 78 LYS A C 1
ATOM 638 O O . LYS A 1 78 ? 0.752 6.835 14.909 1.00 97.38 78 LYS A O 1
ATOM 643 N N . ALA A 1 79 ? 2.003 5.535 13.560 1.00 97.00 79 ALA A N 1
ATOM 644 C CA . ALA A 1 79 ? 1.071 5.554 12.432 1.00 97.00 79 ALA A CA 1
ATOM 645 C C . ALA A 1 79 ? -0.273 4.911 12.806 1.00 97.00 79 ALA A C 1
ATOM 647 O O . ALA A 1 79 ? -1.315 5.515 12.581 1.00 97.00 79 ALA A O 1
ATOM 648 N N . ILE A 1 80 ? -0.252 3.750 13.475 1.00 96.94 80 ILE A N 1
ATOM 649 C CA . ILE A 1 80 ? -1.460 3.076 13.982 1.00 96.94 80 ILE A CA 1
ATOM 650 C C . ILE A 1 80 ? -2.261 4.004 14.912 1.00 96.94 80 ILE A C 1
ATOM 652 O O . ILE A 1 80 ? -3.474 4.119 14.757 1.00 96.94 80 ILE A O 1
ATOM 656 N N . LYS A 1 81 ? -1.602 4.710 15.845 1.00 97.06 81 LYS A N 1
ATOM 657 C CA . LYS A 1 81 ? -2.268 5.667 16.746 1.00 97.06 81 LYS A CA 1
ATOM 658 C C . LYS A 1 81 ? -2.903 6.835 15.981 1.00 97.06 81 LYS A C 1
ATOM 660 O O . LYS A 1 81 ? -4.043 7.191 16.273 1.00 97.06 81 LYS A O 1
ATOM 665 N N . THR A 1 82 ? -2.190 7.416 15.014 1.00 98.31 82 THR A N 1
ATOM 666 C CA . THR A 1 82 ? -2.706 8.513 14.179 1.00 98.31 82 THR A CA 1
ATOM 667 C C . THR A 1 82 ? -3.896 8.060 13.332 1.00 98.31 82 THR A C 1
ATOM 669 O O . THR A 1 82 ? -4.928 8.724 13.341 1.00 98.31 82 THR A O 1
ATOM 672 N N . LEU A 1 83 ? -3.793 6.908 12.663 1.00 98.06 83 LEU A N 1
ATOM 673 C CA . LEU A 1 83 ? -4.862 6.349 11.833 1.00 98.06 83 LEU A CA 1
ATOM 674 C C . LEU A 1 83 ? -6.099 5.974 12.658 1.00 98.06 83 LEU A C 1
ATOM 676 O O . LEU A 1 83 ? -7.212 6.268 12.241 1.00 98.06 83 LEU A O 1
ATOM 680 N N . ASN A 1 84 ? -5.931 5.403 13.854 1.00 96.81 84 ASN A N 1
ATOM 681 C CA . ASN A 1 84 ? -7.057 5.133 14.752 1.00 96.81 84 ASN A CA 1
ATOM 682 C C . ASN A 1 84 ? -7.767 6.443 15.162 1.00 96.81 84 ASN A C 1
ATOM 684 O O . ASN A 1 84 ? -8.986 6.545 15.043 1.00 96.81 84 ASN A O 1
ATOM 688 N N . ARG A 1 85 ? -7.020 7.499 15.531 1.00 96.81 85 ARG A N 1
ATOM 689 C CA . ARG A 1 85 ? -7.623 8.814 15.824 1.00 96.81 85 ARG A CA 1
ATOM 690 C C . ARG A 1 85 ? -8.333 9.424 14.608 1.00 96.81 85 ARG A C 1
ATOM 692 O O . ARG A 1 85 ? -9.403 10.002 14.773 1.00 96.81 85 ARG A O 1
ATOM 699 N N . TYR A 1 86 ? -7.767 9.281 13.411 1.00 97.94 86 TYR A N 1
ATOM 700 C CA . TYR A 1 86 ? -8.404 9.705 12.163 1.00 97.94 86 TYR A CA 1
ATOM 701 C C . TYR A 1 86 ? -9.734 8.971 11.928 1.00 97.94 86 TYR A C 1
ATOM 703 O O . TYR A 1 86 ? -10.750 9.619 11.705 1.00 97.94 86 TYR A O 1
ATOM 711 N N . LEU A 1 87 ? -9.770 7.642 12.083 1.00 96.69 87 LEU A N 1
ATOM 712 C CA . LEU A 1 87 ? -10.994 6.843 11.931 1.00 96.69 87 LEU A CA 1
ATOM 713 C C . LEU A 1 87 ? -12.093 7.226 12.940 1.00 96.69 87 LEU A C 1
ATOM 715 O O . LEU A 1 87 ? -13.273 7.205 12.595 1.00 96.69 87 LEU A O 1
ATOM 719 N N . GLN A 1 88 ? -11.722 7.605 14.167 1.00 95.81 88 GLN A N 1
ATOM 720 C CA . GLN A 1 88 ? -12.667 8.119 15.167 1.00 95.81 88 GLN A CA 1
ATOM 721 C C . GLN A 1 88 ? -13.271 9.468 14.742 1.00 95.81 88 GLN A C 1
ATOM 723 O O . GLN A 1 88 ? -14.485 9.643 14.818 1.00 95.81 88 GLN A O 1
ATOM 728 N N . LEU A 1 89 ? -12.440 10.397 14.254 1.00 97.12 89 LEU A N 1
ATOM 729 C CA . LEU A 1 89 ? -12.883 11.702 13.743 1.00 97.12 89 LEU A CA 1
ATOM 730 C C . LEU A 1 89 ? -13.762 11.566 12.490 1.00 97.12 89 LEU A C 1
ATOM 732 O O . LEU A 1 89 ? -14.771 12.251 12.360 1.00 97.12 89 LEU A O 1
ATOM 736 N N . GLU A 1 90 ? -13.428 10.640 11.593 1.00 97.12 90 GLU A N 1
ATOM 737 C CA . GLU A 1 90 ? -14.241 10.315 10.417 1.00 97.12 90 GLU A CA 1
ATOM 738 C C . GLU A 1 90 ? -15.608 9.726 10.792 1.00 97.12 90 GLU A C 1
ATOM 740 O O . GLU A 1 90 ? -16.612 10.040 10.152 1.00 97.12 90 GLU A O 1
ATOM 745 N N . ALA A 1 91 ? -15.681 8.895 11.837 1.00 96.06 91 ALA A N 1
ATOM 746 C CA . ALA A 1 91 ? -16.945 8.363 12.345 1.00 96.06 91 ALA A CA 1
ATOM 747 C C . ALA A 1 91 ? -17.815 9.451 13.004 1.00 96.06 91 ALA A C 1
ATOM 749 O O . ALA A 1 91 ? -19.032 9.466 12.805 1.00 96.06 91 ALA A O 1
ATOM 750 N N . GLU A 1 92 ? -17.201 10.392 13.722 1.00 96.69 92 GLU A N 1
ATOM 751 C CA . GLU A 1 92 ? -17.882 11.571 14.261 1.00 96.69 92 GLU A CA 1
ATOM 752 C C . GLU A 1 92 ? -18.429 12.454 13.125 1.00 96.69 92 GLU A C 1
ATOM 754 O O . GLU A 1 92 ? -19.624 12.738 13.092 1.00 96.69 92 GLU A O 1
ATOM 759 N N . ASN A 1 93 ? -17.598 12.786 12.133 1.00 97.81 93 ASN A N 1
ATOM 760 C CA . ASN A 1 93 ? -17.963 13.630 10.992 1.00 97.81 93 ASN A CA 1
ATOM 761 C C . ASN A 1 93 ? -19.043 12.993 10.090 1.00 97.81 93 ASN A C 1
ATOM 763 O O . ASN A 1 93 ? -20.113 13.562 9.876 1.00 97.81 93 ASN A O 1
ATOM 767 N N . LYS A 1 94 ? -18.792 11.781 9.574 1.00 97.31 94 LYS A N 1
ATOM 768 C CA . LYS A 1 94 ? -19.639 11.143 8.545 1.00 97.31 94 LYS A CA 1
ATOM 769 C C . LYS A 1 94 ? -20.804 10.334 9.109 1.00 97.31 94 LYS A C 1
ATOM 771 O O . LYS A 1 94 ? -21.803 10.157 8.419 1.00 97.31 94 LYS A O 1
ATOM 776 N N . LYS A 1 95 ? -20.688 9.812 10.336 1.00 95.19 95 LYS A N 1
ATOM 777 C CA . LYS A 1 95 ? -21.711 8.948 10.962 1.00 95.19 95 LYS A CA 1
ATOM 778 C C . LYS A 1 95 ? -22.333 9.549 12.225 1.00 95.19 95 LYS A C 1
ATOM 780 O O . LYS A 1 95 ? -23.193 8.903 12.817 1.00 95.19 95 LYS A O 1
ATOM 785 N N . LYS A 1 96 ? -21.927 10.761 12.633 1.00 95.00 96 LYS A N 1
ATOM 786 C CA . LYS A 1 96 ? -22.454 11.486 13.807 1.00 95.00 96 LYS A CA 1
ATOM 787 C C . LYS A 1 96 ? -22.424 10.647 15.092 1.00 95.00 96 LYS A C 1
ATOM 789 O O . LYS A 1 96 ? -23.278 10.800 15.961 1.00 95.00 96 LYS A O 1
ATOM 794 N N . THR A 1 97 ? -21.443 9.745 15.208 1.00 92.75 97 THR A N 1
ATOM 795 C CA . THR A 1 97 ? -21.289 8.851 16.361 1.00 92.75 97 THR A CA 1
ATOM 796 C C . THR A 1 97 ? -19.918 9.007 17.001 1.00 92.75 97 THR A C 1
ATOM 798 O O . THR A 1 97 ? -18.886 8.878 16.349 1.00 92.75 97 THR A O 1
ATOM 801 N N . THR A 1 98 ? -19.918 9.252 18.307 1.00 88.94 98 THR A N 1
ATOM 802 C CA . THR A 1 98 ? -18.714 9.288 19.147 1.00 88.94 98 THR A CA 1
ATOM 803 C C . THR A 1 98 ? -18.459 7.948 19.844 1.00 88.94 98 THR A C 1
ATOM 805 O O . THR A 1 98 ? -17.351 7.698 20.318 1.00 88.94 98 THR A O 1
ATOM 808 N N . ASN A 1 99 ? -19.452 7.048 19.863 1.00 90.44 99 ASN A N 1
ATOM 809 C CA . ASN A 1 99 ? -19.323 5.694 20.400 1.00 90.44 99 ASN A CA 1
ATOM 810 C C . ASN A 1 99 ? -18.580 4.802 19.394 1.00 90.44 99 ASN A C 1
ATOM 812 O O . ASN A 1 99 ? -19.182 4.098 18.582 1.00 90.44 99 ASN A O 1
ATOM 816 N N . THR A 1 100 ? -17.254 4.892 19.427 1.00 90.75 100 THR A N 1
ATOM 817 C CA . THR A 1 100 ? -16.330 4.182 18.539 1.00 90.75 100 THR A CA 1
ATOM 818 C C . THR A 1 100 ? -15.447 3.227 19.338 1.00 90.75 100 THR A C 1
ATOM 820 O O . THR A 1 100 ? -15.186 3.436 20.521 1.00 90.75 100 THR A O 1
ATOM 823 N N . SER A 1 101 ? -14.988 2.154 18.690 1.00 91.44 101 SER A N 1
ATOM 824 C CA . SER A 1 101 ? -14.010 1.226 19.266 1.00 91.44 101 SER A CA 1
ATOM 825 C C . SER A 1 101 ? -12.647 1.424 18.613 1.00 91.44 101 SER A C 1
ATOM 827 O O . SER A 1 101 ? -12.571 1.720 17.420 1.00 91.44 101 SER A O 1
ATOM 829 N N . ASP A 1 102 ? -11.576 1.257 19.390 1.00 91.81 102 ASP A N 1
ATOM 830 C CA . ASP A 1 102 ? -10.209 1.355 18.881 1.00 91.81 102 ASP A CA 1
ATOM 831 C C . ASP A 1 102 ? -9.930 0.310 17.794 1.00 91.81 102 ASP A C 1
ATOM 833 O O . ASP A 1 102 ? -10.128 -0.894 17.996 1.00 91.81 102 ASP A O 1
ATOM 837 N N . ALA A 1 103 ? -9.391 0.769 16.665 1.00 93.19 103 ALA A N 1
ATOM 838 C CA . ALA A 1 103 ? -8.887 -0.114 15.625 1.00 93.19 103 ALA A CA 1
ATOM 839 C C . ALA A 1 103 ? -7.625 -0.862 16.097 1.00 93.19 103 ALA A C 1
ATOM 841 O O . ALA A 1 103 ? -6.693 -0.281 16.661 1.00 93.19 103 ALA A O 1
ATOM 842 N N . VAL A 1 104 ? -7.570 -2.169 15.837 1.00 90.75 104 VAL A N 1
ATOM 843 C CA . VAL A 1 104 ? -6.470 -3.036 16.272 1.00 90.75 104 VAL A CA 1
ATOM 844 C C . VAL A 1 104 ? -5.336 -2.993 15.250 1.00 90.75 104 VAL A C 1
ATOM 846 O O . VAL A 1 104 ? -5.473 -3.472 14.125 1.00 90.75 104 VAL A O 1
ATOM 849 N N . GLY A 1 105 ? -4.183 -2.453 15.645 1.00 91.62 105 GLY A N 1
ATOM 850 C CA . GLY A 1 105 ? -2.970 -2.503 14.828 1.00 91.62 105 GLY A CA 1
ATOM 851 C C . GLY A 1 105 ? -2.441 -3.931 14.666 1.00 91.62 105 GLY A C 1
ATOM 852 O O . GLY A 1 105 ? -2.225 -4.627 15.660 1.00 91.62 105 GLY A O 1
ATOM 853 N N . LYS A 1 106 ? -2.198 -4.359 13.424 1.00 90.00 106 LYS A N 1
ATOM 854 C CA . LYS A 1 106 ? -1.688 -5.692 13.078 1.00 90.00 106 LYS A CA 1
ATOM 855 C C . LYS A 1 106 ? -0.486 -5.580 12.139 1.00 90.00 106 LYS A C 1
ATOM 857 O O . LYS A 1 106 ? -0.637 -5.192 10.986 1.00 90.00 106 LYS A O 1
ATOM 862 N N . LEU A 1 107 ? 0.692 -6.005 12.603 1.00 90.94 107 LEU A N 1
ATOM 863 C CA . LEU A 1 107 ? 1.842 -6.221 11.722 1.00 90.94 107 LEU A CA 1
ATOM 864 C C . LEU A 1 107 ? 1.634 -7.514 10.930 1.00 90.94 107 LEU A C 1
ATOM 866 O O . LEU A 1 107 ? 1.571 -8.604 11.507 1.00 90.94 107 LEU A O 1
ATOM 870 N N . VAL A 1 108 ? 1.508 -7.384 9.613 1.00 92.75 108 VAL A N 1
ATOM 871 C CA . VAL A 1 108 ? 1.371 -8.513 8.696 1.00 92.75 108 VAL A CA 1
ATOM 872 C C . VAL A 1 108 ? 2.762 -9.082 8.408 1.00 92.75 108 VAL A C 1
ATOM 874 O O . VAL A 1 108 ? 3.718 -8.337 8.208 1.00 92.75 108 VAL A O 1
ATOM 877 N N . GLN A 1 109 ? 2.894 -10.408 8.428 1.00 93.25 109 GLN A N 1
ATOM 878 C CA . GLN A 1 109 ? 4.156 -11.079 8.117 1.00 93.25 109 GLN A CA 1
ATOM 879 C C . GLN A 1 109 ? 4.332 -11.160 6.600 1.00 93.25 109 GLN A C 1
ATOM 881 O O . GLN A 1 109 ? 3.720 -12.011 5.958 1.00 93.25 109 GLN A O 1
ATOM 886 N N . VAL A 1 110 ? 5.161 -10.268 6.064 1.00 95.31 110 VAL A N 1
ATOM 887 C CA . VAL A 1 110 ? 5.481 -10.127 4.636 1.00 95.31 110 VAL A CA 1
ATOM 888 C C . VAL A 1 110 ? 6.955 -10.477 4.362 1.00 95.31 110 VAL A C 1
ATOM 890 O O . VAL A 1 110 ? 7.757 -10.436 5.302 1.00 95.31 110 VAL A O 1
ATOM 893 N N . PRO A 1 111 ? 7.342 -10.820 3.118 1.00 96.06 111 PRO A N 1
ATOM 894 C CA . PRO A 1 111 ? 8.736 -10.889 2.692 1.00 96.06 111 PRO A CA 1
ATOM 895 C C . PRO A 1 111 ? 9.553 -9.681 3.149 1.00 96.06 111 PRO A C 1
ATOM 897 O O . PRO A 1 111 ? 9.180 -8.535 2.899 1.00 96.06 111 PRO A O 1
ATOM 900 N N . LEU A 1 112 ? 10.686 -9.932 3.803 1.00 95.44 112 LEU A N 1
ATOM 901 C CA . LEU A 1 112 ? 11.657 -8.872 4.058 1.00 95.44 112 LEU A CA 1
ATOM 902 C C . LEU A 1 112 ? 12.515 -8.650 2.814 1.00 95.44 112 LEU A C 1
ATOM 904 O O . LEU A 1 112 ? 12.923 -9.623 2.179 1.00 95.44 112 LEU A O 1
ATOM 908 N N . GLN A 1 113 ? 12.783 -7.390 2.482 1.00 95.19 113 GLN A N 1
ATOM 909 C CA . GLN A 1 113 ? 13.693 -7.025 1.396 1.00 95.19 113 GLN A CA 1
ATOM 910 C C . GLN A 1 113 ? 15.158 -7.048 1.875 1.00 95.19 113 GLN A C 1
ATOM 912 O O . GLN A 1 113 ? 15.417 -6.777 3.049 1.00 95.19 113 GLN A O 1
ATOM 917 N N . PRO A 1 114 ? 16.131 -7.336 0.991 1.00 93.00 114 PRO A N 1
ATOM 918 C CA . PRO A 1 114 ? 17.552 -7.362 1.347 1.00 93.00 114 PRO A CA 1
ATOM 919 C C . PRO A 1 114 ? 18.223 -5.974 1.348 1.00 93.00 114 PRO A C 1
ATOM 921 O O . PRO A 1 114 ? 19.371 -5.858 1.767 1.00 93.00 114 PRO A O 1
ATOM 924 N N . ASN A 1 115 ? 17.548 -4.930 0.857 1.00 93.88 115 ASN A N 1
ATOM 925 C CA . ASN A 1 115 ? 18.087 -3.575 0.705 1.00 93.88 115 ASN A CA 1
ATOM 926 C C . ASN A 1 115 ? 17.098 -2.503 1.213 1.00 93.88 115 ASN A C 1
ATOM 928 O O . ASN A 1 115 ? 16.051 -2.826 1.764 1.00 93.88 115 ASN A O 1
ATOM 932 N N . PHE A 1 116 ? 17.440 -1.221 1.053 1.00 92.88 116 PHE A N 1
ATOM 933 C CA . PHE A 1 116 ? 16.603 -0.088 1.480 1.00 92.88 116 PHE A CA 1
ATOM 934 C C . PHE A 1 116 ? 15.896 0.649 0.324 1.00 92.88 116 PHE A C 1
ATOM 936 O O . PHE A 1 116 ? 15.118 1.566 0.575 1.00 92.88 116 PHE A O 1
ATOM 943 N N . SER A 1 117 ? 16.155 0.268 -0.931 1.00 94.94 117 SER A N 1
ATOM 944 C CA . SER A 1 117 ? 15.712 0.963 -2.152 1.00 94.94 117 SER A CA 1
ATOM 945 C C . SER A 1 117 ? 14.496 0.335 -2.840 1.00 94.94 117 SER A C 1
ATOM 947 O O . SER A 1 117 ? 13.857 0.993 -3.663 1.00 94.94 117 SER A O 1
ATOM 949 N N . ASP A 1 118 ? 14.155 -0.916 -2.520 1.00 94.88 118 ASP A N 1
ATOM 950 C CA . ASP A 1 118 ? 13.051 -1.656 -3.146 1.00 94.88 118 ASP A CA 1
ATOM 951 C C . ASP A 1 118 ? 11.744 -1.609 -2.335 1.00 94.88 118 ASP A C 1
ATOM 953 O O . ASP A 1 118 ? 10.766 -2.264 -2.701 1.00 94.88 118 ASP A O 1
ATOM 957 N N . CYS A 1 119 ? 11.662 -0.785 -1.280 1.00 95.25 119 CYS A N 1
ATOM 958 C CA . CYS A 1 119 ? 10.468 -0.674 -0.431 1.00 95.25 119 CYS A CA 1
ATOM 959 C C . CYS A 1 119 ? 9.188 -0.392 -1.240 1.00 95.25 119 CYS A C 1
ATOM 961 O O . CYS A 1 119 ? 8.151 -0.992 -0.963 1.00 95.25 119 CYS A O 1
ATOM 963 N N . GLY A 1 120 ? 9.273 0.450 -2.277 1.00 95.44 120 GLY A N 1
ATOM 964 C CA . GLY A 1 120 ? 8.164 0.746 -3.188 1.00 95.44 120 GLY A CA 1
ATOM 965 C C . GLY A 1 120 ? 7.765 -0.436 -4.081 1.00 95.44 120 GLY A C 1
ATOM 966 O O . GLY A 1 120 ? 6.577 -0.677 -4.271 1.00 95.44 120 GLY A O 1
ATOM 967 N N . ILE A 1 121 ? 8.730 -1.222 -4.570 1.00 96.06 121 ILE A N 1
ATOM 968 C CA . ILE A 1 121 ? 8.464 -2.425 -5.380 1.00 96.06 121 ILE A CA 1
ATOM 969 C C . ILE A 1 121 ? 7.755 -3.486 -4.529 1.00 96.06 121 ILE A C 1
ATOM 971 O O . ILE A 1 121 ? 6.730 -4.033 -4.937 1.00 96.06 121 ILE A O 1
ATOM 975 N N . TYR A 1 122 ? 8.245 -3.711 -3.306 1.00 97.00 122 TYR A N 1
ATOM 976 C CA . TYR A 1 122 ? 7.613 -4.618 -2.347 1.00 97.00 122 TYR A CA 1
ATOM 977 C C . TYR A 1 122 ? 6.207 -4.128 -1.962 1.00 97.00 122 TYR A C 1
ATOM 979 O O . TYR A 1 122 ? 5.282 -4.933 -1.919 1.00 97.00 122 TYR A O 1
ATOM 987 N N . LEU A 1 123 ? 6.005 -2.819 -1.758 1.00 96.38 123 LEU A N 1
ATOM 988 C CA . LEU A 1 123 ? 4.689 -2.238 -1.468 1.00 96.38 123 LEU A CA 1
ATOM 989 C C . LEU A 1 123 ? 3.671 -2.486 -2.595 1.00 96.38 123 LEU A C 1
ATOM 991 O O . LEU A 1 123 ? 2.549 -2.906 -2.310 1.00 96.38 123 LEU A O 1
ATOM 995 N N . LEU A 1 124 ? 4.054 -2.265 -3.858 1.00 96.38 124 LEU A N 1
ATOM 996 C CA . LEU A 1 124 ? 3.190 -2.516 -5.020 1.00 96.38 124 LEU A CA 1
ATOM 997 C C . LEU A 1 124 ? 2.804 -3.998 -5.127 1.00 96.38 124 LEU A C 1
ATOM 999 O O . LEU A 1 124 ? 1.630 -4.328 -5.315 1.00 96.38 124 LEU A O 1
ATOM 1003 N N . HIS A 1 125 ? 3.777 -4.896 -4.950 1.00 96.25 125 HIS A N 1
ATOM 1004 C CA . HIS A 1 125 ? 3.540 -6.340 -4.950 1.00 96.25 125 HIS A CA 1
ATOM 1005 C C . HIS A 1 125 ? 2.609 -6.767 -3.810 1.00 96.25 125 HIS A C 1
ATOM 1007 O O . HIS A 1 125 ? 1.629 -7.477 -4.030 1.00 96.25 125 HIS A O 1
ATOM 1013 N N . PHE A 1 126 ? 2.849 -6.271 -2.595 1.00 96.56 126 PHE A N 1
ATOM 1014 C CA . PHE A 1 126 ? 1.996 -6.558 -1.445 1.00 96.56 126 PHE A CA 1
ATOM 1015 C C . PHE A 1 126 ? 0.575 -6.034 -1.630 1.00 96.56 126 PHE A C 1
ATOM 1017 O O . PHE A 1 126 ? -0.361 -6.740 -1.270 1.00 96.56 126 PHE A O 1
ATOM 1024 N N . ALA A 1 127 ? 0.383 -4.849 -2.215 1.00 96.00 127 ALA A N 1
ATOM 1025 C CA . ALA A 1 127 ? -0.949 -4.336 -2.523 1.00 96.00 127 ALA A CA 1
ATOM 1026 C C . ALA A 1 127 ? -1.697 -5.269 -3.494 1.00 96.00 127 ALA A C 1
ATOM 1028 O O . ALA A 1 127 ? -2.823 -5.676 -3.203 1.00 96.00 127 ALA A O 1
ATOM 1029 N N . ARG A 1 128 ? -1.044 -5.685 -4.592 1.00 95.12 128 ARG A N 1
ATOM 1030 C CA . ARG A 1 128 ? -1.595 -6.637 -5.575 1.00 95.12 128 ARG A CA 1
ATOM 1031 C C . ARG A 1 128 ? -2.014 -7.956 -4.922 1.00 95.12 128 ARG A C 1
ATOM 1033 O O . ARG A 1 128 ? -3.152 -8.394 -5.085 1.00 95.12 128 ARG A O 1
ATOM 1040 N N . ILE A 1 129 ? -1.107 -8.586 -4.176 1.00 95.75 129 ILE A N 1
ATOM 1041 C CA . ILE A 1 129 ? -1.355 -9.895 -3.565 1.00 95.75 129 ILE A CA 1
ATOM 1042 C C . ILE A 1 129 ? -2.385 -9.793 -2.429 1.00 95.75 129 ILE A C 1
ATOM 1044 O O . ILE A 1 129 ? -3.311 -10.604 -2.372 1.00 95.75 129 ILE A O 1
ATOM 1048 N N . PHE A 1 130 ? -2.307 -8.764 -1.578 1.00 95.25 130 PHE A N 1
ATOM 1049 C CA . PHE A 1 130 ? -3.247 -8.564 -0.472 1.00 95.25 130 PHE A CA 1
ATOM 1050 C C . PHE A 1 130 ? -4.686 -8.385 -0.961 1.00 95.25 130 PHE A C 1
ATOM 1052 O O . PHE A 1 130 ? -5.583 -9.038 -0.433 1.00 95.25 130 PHE A O 1
ATOM 1059 N N . VAL A 1 131 ? -4.911 -7.556 -1.988 1.00 94.31 131 VAL A N 1
ATOM 1060 C CA . VAL A 1 131 ? -6.254 -7.306 -2.546 1.00 94.31 131 VAL A CA 1
ATOM 1061 C C . VAL A 1 131 ? -6.855 -8.561 -3.193 1.00 94.31 131 VAL A C 1
ATOM 1063 O O . VAL A 1 131 ? -8.073 -8.714 -3.181 1.00 94.31 131 VAL A O 1
ATOM 1066 N N . SER A 1 132 ? -6.036 -9.506 -3.673 1.00 95.12 132 SER A N 1
ATOM 1067 C CA . SER A 1 132 ? -6.542 -10.780 -4.211 1.00 95.12 132 SER A CA 1
ATOM 1068 C C . SER A 1 132 ? -7.166 -11.699 -3.149 1.00 95.12 132 SER A C 1
ATOM 1070 O O . SER A 1 132 ? -8.096 -12.447 -3.448 1.00 95.12 132 SER A O 1
ATOM 1072 N N . LYS A 1 133 ? -6.651 -11.677 -1.908 1.00 91.69 133 LYS A N 1
ATOM 1073 C CA . LYS A 1 133 ? -7.008 -12.623 -0.829 1.00 91.69 133 LYS A CA 1
ATOM 1074 C C . LYS A 1 133 ? -7.024 -11.925 0.556 1.00 91.69 133 LYS A C 1
ATOM 1076 O O . LYS A 1 133 ? -6.401 -12.432 1.494 1.00 91.69 133 LYS A O 1
ATOM 1081 N N . PRO A 1 134 ? -7.713 -10.780 0.750 1.00 89.25 134 PRO A N 1
ATOM 1082 C CA . PRO A 1 134 ? -7.528 -9.923 1.932 1.00 89.25 134 PRO A CA 1
ATOM 1083 C C . PRO A 1 134 ? -7.879 -10.646 3.236 1.00 89.25 134 PRO A C 1
ATOM 1085 O O . PRO A 1 134 ? -7.154 -10.567 4.227 1.00 89.25 134 PRO A O 1
ATOM 1088 N N . ASP A 1 135 ? -8.945 -11.442 3.203 1.00 86.12 135 ASP A N 1
ATOM 1089 C CA . ASP A 1 135 ? -9.408 -12.282 4.304 1.00 86.12 135 ASP A CA 1
ATOM 1090 C C . ASP A 1 135 ? -8.346 -13.270 4.803 1.00 86.12 135 ASP A C 1
ATOM 1092 O O . ASP A 1 135 ? -8.230 -13.493 6.009 1.00 86.12 135 ASP A O 1
ATOM 1096 N N . TYR A 1 136 ? -7.557 -13.851 3.895 1.00 89.94 136 TYR A N 1
ATOM 1097 C CA . TYR A 1 136 ? -6.495 -14.796 4.231 1.00 89.94 136 TYR A CA 1
ATOM 1098 C C . TYR A 1 136 ? -5.389 -14.098 5.034 1.00 89.94 136 TYR A C 1
ATOM 1100 O O . TYR A 1 136 ? -5.104 -14.482 6.172 1.00 89.94 136 TYR A O 1
ATOM 1108 N N . PHE A 1 137 ? -4.849 -12.994 4.514 1.00 89.31 137 PHE A N 1
ATOM 1109 C CA . PHE A 1 137 ? -3.799 -12.214 5.180 1.00 89.31 137 PHE A CA 1
ATOM 1110 C C . PHE A 1 137 ? -4.288 -11.558 6.489 1.00 89.31 137 PHE A C 1
ATOM 1112 O O . PHE A 1 137 ? -3.572 -11.528 7.501 1.00 89.31 137 PHE A O 1
ATOM 1119 N N . CYS A 1 138 ? -5.551 -11.127 6.543 1.00 84.19 138 CYS A N 1
ATOM 1120 C CA . CYS A 1 138 ? -6.204 -10.667 7.772 1.00 84.19 138 CYS A CA 1
ATOM 1121 C C . CYS A 1 138 ? -6.379 -11.785 8.819 1.00 84.19 138 CYS A C 1
ATOM 1123 O O . CYS A 1 138 ? -6.326 -11.492 10.017 1.00 84.19 138 CYS A O 1
ATOM 1125 N N . LYS A 1 139 ? -6.453 -13.061 8.417 1.00 84.50 139 LYS A N 1
ATOM 1126 C CA . LYS A 1 139 ? -6.521 -14.230 9.318 1.00 84.50 139 LYS A CA 1
ATOM 1127 C C . LYS A 1 139 ? -5.153 -14.832 9.679 1.00 84.50 139 LYS A C 1
ATOM 1129 O O . LYS A 1 139 ? -5.066 -15.509 10.703 1.00 84.50 139 LYS A O 1
ATOM 1134 N N . LEU A 1 140 ? -4.080 -14.551 8.927 1.00 84.38 140 LEU A N 1
ATOM 1135 C CA . LEU A 1 140 ? -2.726 -15.043 9.240 1.00 84.38 140 LEU A CA 1
ATOM 1136 C C . LEU A 1 140 ? -2.276 -14.662 10.668 1.00 84.38 140 LEU A C 1
ATOM 1138 O O . LEU A 1 140 ? -2.530 -13.534 11.114 1.00 84.38 140 LEU A O 1
ATOM 1142 N N . PRO A 1 141 ? -1.577 -15.554 11.395 1.00 80.31 141 PRO A N 1
ATOM 1143 C CA . PRO A 1 141 ? -1.143 -15.288 12.761 1.00 80.31 141 PRO A CA 1
ATOM 1144 C C . PRO A 1 141 ? -0.020 -14.242 12.792 1.00 80.31 141 PRO A C 1
ATOM 1146 O O . PRO A 1 141 ? 0.981 -14.374 12.096 1.00 80.31 141 PRO A O 1
ATOM 1149 N N . GLY A 1 142 ? -0.133 -13.243 13.672 1.00 78.31 142 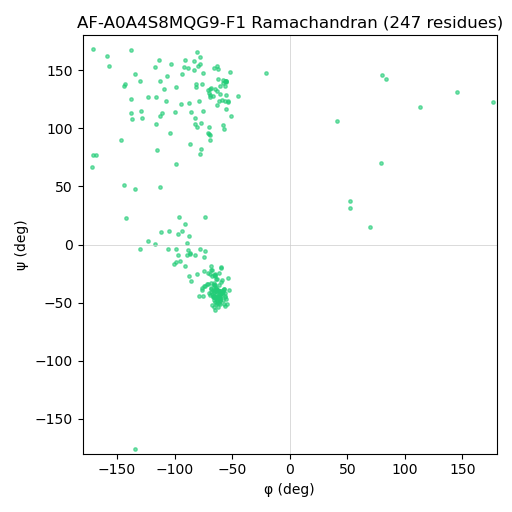GLY A N 1
ATOM 1150 C CA . GLY A 1 142 ? 0.882 -12.193 13.8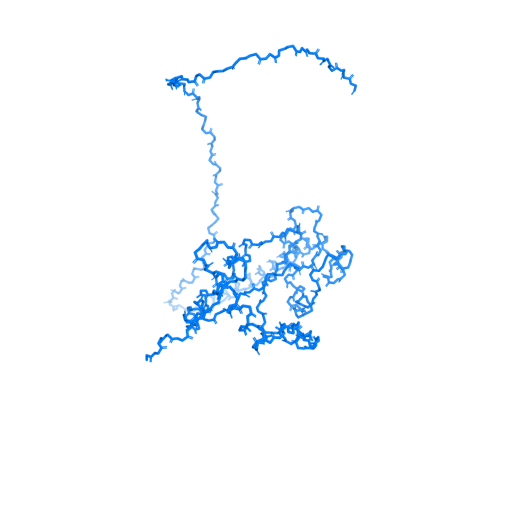71 1.00 78.31 142 GLY A CA 1
ATOM 1151 C C . GLY A 1 142 ? 2.152 -12.637 14.617 1.00 78.31 142 GLY A C 1
ATOM 1152 O O . GLY A 1 142 ? 2.802 -11.809 15.250 1.00 78.31 142 GLY A O 1
ATOM 1153 N N . ARG A 1 143 ? 2.476 -13.936 14.606 1.00 83.56 143 ARG A N 1
ATOM 1154 C CA . ARG A 1 143 ? 3.729 -14.481 15.160 1.00 83.56 143 ARG A CA 1
ATOM 1155 C C . ARG A 1 143 ? 4.850 -14.344 14.130 1.00 83.56 143 ARG A C 1
ATOM 1157 O O . ARG A 1 143 ? 4.560 -14.275 12.942 1.00 83.56 143 ARG A O 1
ATOM 1164 N N . SER A 1 144 ? 6.109 -14.348 14.567 1.00 85.94 144 SER A N 1
ATOM 1165 C CA . SER A 1 144 ? 7.242 -14.417 13.632 1.00 85.94 144 SER A CA 1
ATOM 1166 C C . SER A 1 144 ? 7.142 -15.676 12.765 1.00 85.94 144 SER A C 1
ATOM 1168 O O . SER A 1 144 ? 6.729 -16.729 13.261 1.00 85.94 144 SER A O 1
ATOM 1170 N N . ARG A 1 145 ? 7.501 -15.563 11.484 1.00 90.06 145 ARG A N 1
ATOM 1171 C CA . ARG A 1 145 ? 7.518 -16.667 10.515 1.00 90.06 145 ARG A CA 1
ATOM 1172 C C . ARG A 1 145 ? 8.823 -16.648 9.711 1.00 90.06 145 ARG A C 1
ATOM 1174 O O . ARG A 1 145 ? 9.337 -15.552 9.469 1.00 90.06 145 ARG A O 1
ATOM 1181 N N . PRO A 1 146 ? 9.355 -17.816 9.303 1.00 94.31 146 PRO A N 1
ATOM 1182 C CA . PRO A 1 146 ? 10.506 -17.913 8.408 1.00 94.31 146 PRO A CA 1
ATOM 1183 C C . PRO A 1 146 ? 10.319 -17.083 7.135 1.00 94.31 146 PRO A C 1
ATOM 1185 O O . PRO A 1 146 ? 9.199 -16.948 6.645 1.00 94.31 146 PRO A O 1
ATOM 1188 N N . GLN A 1 147 ? 11.415 -16.560 6.575 1.00 93.94 147 GLN A N 1
ATOM 1189 C CA . GLN A 1 147 ? 11.362 -15.808 5.317 1.00 93.94 147 GLN A CA 1
ATOM 1190 C C . GLN A 1 147 ? 10.727 -16.644 4.201 1.00 93.94 147 GLN A C 1
ATOM 1192 O O . GLN A 1 147 ? 9.843 -16.129 3.531 1.00 93.94 147 GLN A O 1
ATOM 1197 N N . GLU A 1 148 ? 11.101 -17.919 4.059 1.00 94.81 148 GLU A N 1
ATOM 1198 C CA . GLU A 1 148 ? 10.600 -18.792 2.987 1.00 94.81 148 GLU A CA 1
ATOM 1199 C C . GLU A 1 148 ? 9.075 -18.967 3.019 1.00 94.81 148 GLU A C 1
ATOM 1201 O O . GLU A 1 148 ? 8.411 -18.784 2.006 1.00 94.81 148 GLU A O 1
ATOM 1206 N N . GLU A 1 149 ? 8.487 -19.197 4.200 1.00 94.06 149 GLU A N 1
ATOM 1207 C CA . GLU A 1 149 ? 7.024 -19.233 4.351 1.00 94.06 149 GLU A CA 1
ATOM 1208 C C . GLU A 1 149 ? 6.363 -17.930 3.877 1.00 94.06 149 GLU A C 1
ATOM 1210 O O . GLU A 1 149 ? 5.290 -17.954 3.278 1.00 94.06 149 GLU A O 1
ATOM 1215 N N . ARG A 1 150 ? 7.002 -16.782 4.147 1.00 94.88 150 ARG A N 1
ATOM 1216 C CA . ARG A 1 150 ? 6.506 -15.474 3.705 1.00 94.88 150 ARG A CA 1
ATOM 1217 C C . ARG A 1 150 ? 6.705 -15.281 2.203 1.00 94.88 150 ARG A C 1
ATOM 1219 O O . ARG A 1 150 ? 5.832 -14.689 1.587 1.00 94.88 150 ARG A O 1
ATOM 1226 N N . MET A 1 151 ? 7.790 -15.780 1.609 1.00 95.56 151 MET A N 1
ATOM 1227 C CA . MET A 1 151 ? 7.981 -15.762 0.153 1.00 95.56 151 MET A CA 1
ATOM 1228 C C . MET A 1 151 ? 6.871 -16.561 -0.536 1.00 95.56 151 MET A C 1
ATOM 1230 O O . MET A 1 151 ? 6.233 -16.034 -1.440 1.00 95.56 151 MET A O 1
ATOM 1234 N N . THR A 1 152 ? 6.562 -17.765 -0.049 1.00 95.00 152 THR A N 1
ATOM 1235 C CA . THR A 1 152 ? 5.498 -18.616 -0.603 1.00 95.00 152 THR A CA 1
ATOM 1236 C C . THR A 1 152 ? 4.108 -17.991 -0.469 1.00 95.00 152 THR A C 1
ATOM 1238 O O . THR A 1 152 ? 3.404 -17.866 -1.467 1.00 95.00 152 THR A O 1
ATOM 1241 N N . ASP A 1 153 ? 3.711 -17.534 0.727 1.00 93.69 153 ASP A N 1
ATOM 1242 C CA . ASP A 1 153 ? 2.372 -16.949 0.940 1.00 93.69 153 ASP A CA 1
ATOM 1243 C C . ASP A 1 153 ? 2.137 -15.646 0.166 1.00 93.69 153 ASP A C 1
ATOM 1245 O O . ASP A 1 153 ? 0.991 -15.282 -0.102 1.00 93.69 153 ASP A O 1
ATOM 1249 N N . TRP A 1 154 ? 3.213 -14.925 -0.153 1.00 95.12 154 TRP A N 1
ATOM 1250 C CA . TRP A 1 154 ? 3.168 -13.657 -0.873 1.00 95.12 154 TRP A CA 1
ATOM 1251 C C . TRP A 1 154 ? 3.611 -13.773 -2.330 1.00 95.12 154 TRP A C 1
ATOM 1253 O O . TRP A 1 154 ? 3.818 -12.739 -2.954 1.00 95.12 154 TRP A O 1
ATOM 1263 N N . GLU A 1 155 ? 3.767 -14.982 -2.880 1.00 95.50 155 GLU A N 1
ATOM 1264 C CA . GLU A 1 155 ? 4.165 -15.203 -4.283 1.00 95.50 155 GLU A CA 1
ATOM 1265 C C . GLU A 1 155 ? 5.456 -14.412 -4.641 1.00 95.50 155 GLU A C 1
ATOM 1267 O O . GLU A 1 155 ? 5.593 -13.804 -5.701 1.00 95.50 155 GLU A O 1
ATOM 1272 N N . GLY A 1 156 ? 6.389 -14.343 -3.682 1.00 93.69 156 GLY A N 1
ATOM 1273 C CA . GLY A 1 156 ? 7.499 -13.387 -3.640 1.00 93.69 156 GLY A CA 1
ATOM 1274 C C . GLY A 1 156 ? 8.766 -13.804 -4.385 1.00 93.69 156 GLY A C 1
ATOM 1275 O O . GLY A 1 156 ? 9.671 -12.986 -4.531 1.00 93.69 156 GLY A O 1
ATOM 1276 N N . HIS A 1 157 ? 8.866 -15.044 -4.870 1.00 91.25 157 HIS A N 1
ATOM 1277 C CA . HIS A 1 157 ? 10.074 -15.548 -5.544 1.00 91.25 157 HIS A CA 1
ATOM 1278 C C . HIS A 1 157 ? 10.437 -14.768 -6.822 1.00 91.25 157 HIS A C 1
ATOM 1280 O O . HIS A 1 157 ? 11.610 -14.701 -7.167 1.00 91.25 157 HIS A O 1
ATOM 1286 N N . GLY A 1 158 ? 9.468 -14.108 -7.471 1.00 89.56 158 GLY A N 1
ATOM 1287 C CA . GLY A 1 158 ? 9.686 -13.226 -8.631 1.00 89.56 158 GLY A CA 1
ATOM 1288 C C . GLY A 1 158 ? 10.002 -11.754 -8.304 1.00 89.56 158 GLY A C 1
ATOM 1289 O O . GLY A 1 158 ? 10.036 -10.924 -9.211 1.00 89.56 158 GLY A O 1
ATOM 1290 N N . LEU A 1 159 ? 10.200 -11.388 -7.030 1.00 92.50 159 LEU A N 1
ATOM 1291 C CA . LEU A 1 159 ? 10.405 -9.986 -6.622 1.00 92.50 159 LEU A CA 1
ATOM 1292 C C . LEU A 1 159 ? 11.718 -9.362 -7.120 1.00 92.50 159 LEU A C 1
ATOM 1294 O O . LEU A 1 159 ? 11.789 -8.138 -7.208 1.00 92.50 159 LEU A O 1
ATOM 1298 N N . GLY A 1 160 ? 12.733 -10.166 -7.457 1.00 90.88 160 GLY A N 1
ATOM 1299 C CA . GLY A 1 160 ? 14.003 -9.665 -8.001 1.00 90.88 160 GLY A CA 1
ATOM 1300 C C . GLY A 1 160 ? 13.821 -8.928 -9.331 1.00 90.88 160 GLY A C 1
ATOM 1301 O O . GLY A 1 160 ? 14.322 -7.819 -9.503 1.00 90.88 160 GLY A O 1
ATOM 1302 N N . ASP A 1 161 ? 13.009 -9.491 -10.227 1.00 93.88 161 ASP A N 1
ATOM 1303 C CA . ASP A 1 161 ? 12.775 -8.944 -11.568 1.00 93.88 161 ASP A CA 1
ATOM 1304 C C . ASP A 1 161 ? 11.653 -7.893 -11.599 1.00 93.88 161 ASP A C 1
ATOM 1306 O O . ASP A 1 161 ? 11.422 -7.240 -12.617 1.00 93.88 161 ASP A O 1
ATOM 1310 N N . ALA A 1 162 ? 10.927 -7.699 -10.491 1.00 93.00 162 ALA A N 1
ATOM 1311 C CA . ALA A 1 162 ? 9.732 -6.854 -10.439 1.00 93.00 162 ALA A CA 1
ATOM 1312 C C . ALA A 1 162 ? 9.993 -5.387 -10.838 1.00 93.00 162 ALA A C 1
ATOM 1314 O O . ALA A 1 162 ? 9.118 -4.750 -11.428 1.00 93.00 162 ALA A O 1
ATOM 1315 N N . ARG A 1 163 ? 11.200 -4.863 -10.578 1.00 94.75 163 ARG A N 1
ATOM 1316 C CA . ARG A 1 163 ? 11.618 -3.517 -11.008 1.00 94.75 163 ARG A CA 1
ATOM 1317 C C . ARG A 1 163 ? 11.737 -3.409 -12.532 1.00 94.75 163 ARG A C 1
ATOM 1319 O O . ARG A 1 163 ? 11.245 -2.440 -13.106 1.00 94.75 163 ARG A O 1
ATOM 1326 N N . GLU A 1 164 ? 12.348 -4.398 -13.182 1.00 96.00 164 GLU A N 1
ATOM 1327 C CA . GLU A 1 164 ? 12.523 -4.399 -14.640 1.00 96.00 164 GLU A CA 1
ATOM 1328 C C . GLU A 1 164 ? 11.211 -4.745 -15.359 1.00 96.00 164 GLU A C 1
ATOM 1330 O O . GLU A 1 164 ? 10.853 -4.097 -16.337 1.00 96.00 164 GLU A O 1
ATOM 1335 N N . ASN A 1 165 ? 10.412 -5.661 -14.806 1.00 95.00 165 ASN A N 1
ATOM 1336 C CA . ASN A 1 165 ? 9.062 -5.949 -15.296 1.00 95.00 165 ASN A CA 1
ATOM 1337 C C . ASN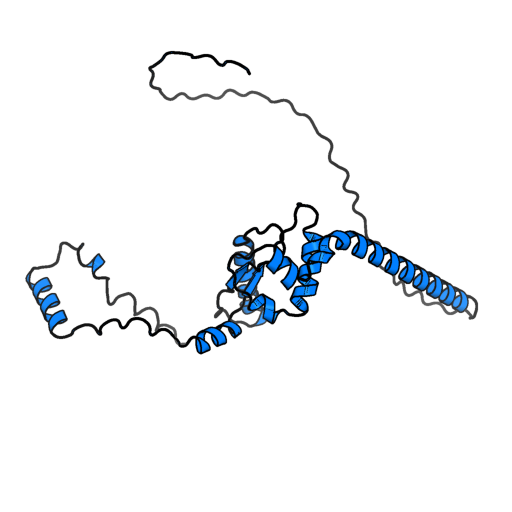 A 1 165 ? 8.157 -4.702 -15.269 1.00 95.00 165 ASN A C 1
ATOM 1339 O O . ASN A 1 165 ? 7.427 -4.448 -16.228 1.00 95.00 165 ASN A O 1
ATOM 1343 N N . LEU A 1 166 ? 8.229 -3.890 -14.205 1.00 95.38 166 LEU A N 1
ATOM 1344 C CA . LEU A 1 166 ? 7.510 -2.615 -14.130 1.00 95.38 166 LEU A CA 1
ATOM 1345 C C . LEU A 1 166 ? 8.026 -1.611 -15.173 1.00 95.38 166 LEU A C 1
ATOM 1347 O O . LEU A 1 166 ? 7.218 -0.993 -15.866 1.00 95.38 166 LEU A O 1
ATOM 1351 N N . ARG A 1 167 ? 9.351 -1.483 -15.333 1.00 97.25 167 ARG A N 1
ATOM 1352 C CA . ARG A 1 167 ? 9.966 -0.627 -16.361 1.00 97.25 167 ARG A CA 1
ATOM 1353 C C . ARG A 1 167 ? 9.494 -1.010 -17.762 1.00 97.25 167 ARG A C 1
ATOM 1355 O O . ARG A 1 167 ? 9.016 -0.149 -18.498 1.00 97.25 167 ARG A O 1
ATOM 1362 N N . LYS A 1 168 ? 9.588 -2.295 -18.110 1.00 98.00 168 LYS A N 1
ATOM 1363 C CA . LYS A 1 168 ? 9.141 -2.835 -19.395 1.00 98.00 168 LYS A CA 1
ATOM 1364 C C . LYS A 1 168 ? 7.671 -2.502 -19.644 1.00 98.00 168 LYS A C 1
ATOM 1366 O O . LYS A 1 168 ? 7.345 -1.978 -20.704 1.00 98.00 168 LYS A O 1
ATOM 1371 N N . ARG A 1 169 ? 6.800 -2.714 -18.649 1.00 97.19 169 ARG A N 1
ATOM 1372 C CA . ARG A 1 169 ? 5.366 -2.427 -18.782 1.00 97.19 169 ARG A CA 1
ATOM 1373 C C . ARG A 1 169 ? 5.064 -0.940 -18.993 1.00 97.19 169 ARG A C 1
ATOM 1375 O O . ARG A 1 169 ? 4.174 -0.616 -19.772 1.00 97.19 169 ARG A O 1
ATOM 1382 N N . ILE A 1 170 ? 5.799 -0.043 -18.332 1.00 98.06 170 ILE A N 1
ATOM 1383 C CA . ILE A 1 170 ? 5.671 1.411 -18.539 1.00 98.06 170 ILE A CA 1
ATOM 1384 C C . ILE A 1 170 ? 6.082 1.792 -19.969 1.00 98.06 170 ILE A C 1
ATOM 1386 O O . ILE A 1 170 ? 5.393 2.584 -20.607 1.00 98.06 170 ILE A O 1
ATOM 1390 N N . LEU A 1 171 ? 7.167 1.211 -20.491 1.00 98.44 171 LEU A N 1
ATOM 1391 C CA . LEU A 1 171 ? 7.616 1.462 -21.864 1.00 98.44 171 LEU A CA 1
ATOM 1392 C C . LEU A 1 171 ? 6.615 0.929 -22.902 1.00 98.44 171 LEU A C 1
ATOM 1394 O O . LEU A 1 171 ? 6.270 1.659 -23.824 1.00 98.44 171 LEU A O 1
ATOM 1398 N N . GLU A 1 172 ? 6.091 -0.288 -22.720 1.00 98.38 172 GLU A N 1
ATOM 1399 C CA . GLU A 1 172 ? 5.028 -0.856 -23.569 1.00 98.38 172 GLU A CA 1
ATOM 1400 C C . GLU A 1 172 ? 3.802 0.070 -23.649 1.00 98.38 172 GLU A C 1
ATOM 1402 O O . GLU A 1 172 ? 3.371 0.425 -24.745 1.00 98.38 172 GLU A O 1
ATOM 1407 N N . LEU A 1 173 ? 3.286 0.508 -22.494 1.00 98.38 173 LEU A N 1
ATOM 1408 C CA . LEU A 1 173 ? 2.131 1.411 -22.405 1.00 98.38 173 LEU A CA 1
ATOM 1409 C C . LEU A 1 173 ? 2.424 2.806 -22.984 1.00 98.38 173 LEU A C 1
ATOM 1411 O O . LEU A 1 173 ? 1.540 3.429 -23.565 1.00 98.38 173 LEU A O 1
ATOM 1415 N N . SER A 1 174 ? 3.661 3.300 -22.860 1.00 98.12 174 SER A N 1
ATOM 1416 C CA . SER A 1 174 ? 4.075 4.570 -23.469 1.00 98.12 174 SER A CA 1
ATOM 1417 C C . SER A 1 174 ? 4.059 4.498 -24.998 1.00 98.12 174 SER A C 1
ATOM 1419 O O . SER A 1 174 ? 3.611 5.442 -25.647 1.00 98.12 174 SER A O 1
ATOM 1421 N N . GLU A 1 175 ? 4.514 3.388 -25.583 1.00 98.00 175 GLU A N 1
ATOM 1422 C CA . GLU A 1 175 ? 4.485 3.183 -27.036 1.00 98.00 175 GLU A CA 1
ATOM 1423 C C . GLU A 1 175 ? 3.065 2.963 -27.575 1.00 98.00 175 GLU A C 1
ATOM 1425 O O . GLU A 1 175 ? 2.756 3.412 -28.677 1.00 98.00 175 GLU A O 1
ATOM 1430 N N . GLU A 1 176 ? 2.185 2.322 -26.802 1.00 97.00 176 GLU A N 1
ATOM 1431 C CA . GLU A 1 176 ? 0.749 2.222 -27.098 1.00 97.00 176 GLU A CA 1
ATOM 1432 C C . GLU A 1 176 ? 0.095 3.617 -27.123 1.00 97.00 176 GLU A C 1
ATOM 1434 O O . GLU A 1 176 ? -0.437 4.033 -28.154 1.00 97.00 176 GLU A O 1
ATOM 1439 N N . TRP A 1 177 ? 0.264 4.402 -26.052 1.00 97.50 177 TRP A N 1
ATOM 1440 C CA . TRP A 1 177 ? -0.274 5.763 -25.937 1.00 97.50 177 TRP A CA 1
ATOM 1441 C C . TRP A 1 177 ? 0.228 6.718 -27.037 1.00 97.50 177 TRP A C 1
ATOM 1443 O O . TRP A 1 177 ? -0.560 7.469 -27.614 1.00 97.50 177 TRP A O 1
ATOM 1453 N N . LYS A 1 178 ? 1.522 6.664 -27.392 1.00 96.94 178 LYS A N 1
ATOM 1454 C CA . LYS A 1 178 ? 2.091 7.465 -28.496 1.00 96.94 178 LYS A CA 1
ATOM 1455 C C . LYS A 1 178 ? 1.434 7.152 -29.840 1.00 96.94 178 LYS A C 1
ATOM 1457 O O . LYS A 1 178 ? 1.197 8.066 -30.628 1.00 96.94 178 LYS A O 1
ATOM 1462 N N . ARG A 1 179 ? 1.144 5.874 -30.116 1.00 96.19 179 ARG A N 1
ATOM 1463 C CA . ARG A 1 179 ? 0.461 5.465 -31.354 1.00 96.19 179 ARG A CA 1
ATOM 1464 C C . ARG A 1 179 ? -0.967 5.988 -31.379 1.00 96.19 179 ARG A C 1
ATOM 1466 O O . ARG A 1 179 ? -1.350 6.561 -32.391 1.00 96.19 179 ARG A O 1
ATOM 1473 N N . GLU A 1 180 ? -1.704 5.861 -30.274 1.00 95.44 180 GLU A N 1
ATOM 1474 C CA . GLU A 1 180 ? -3.070 6.391 -30.161 1.00 95.44 180 GLU A CA 1
ATOM 1475 C C . GLU A 1 180 ? -3.142 7.914 -30.339 1.00 95.44 180 GLU A C 1
ATOM 1477 O O . GLU A 1 180 ? -4.052 8.416 -31.002 1.00 95.44 180 GLU A O 1
ATOM 1482 N N . ARG A 1 181 ? -2.192 8.664 -29.762 1.00 95.25 181 ARG A N 1
ATOM 1483 C CA . ARG A 1 181 ? -2.074 10.115 -29.978 1.00 95.25 181 ARG A CA 1
ATOM 1484 C C . ARG A 1 181 ? -1.832 10.434 -31.450 1.00 95.25 181 ARG A C 1
ATOM 1486 O O . ARG A 1 181 ? -2.610 11.176 -32.042 1.00 95.25 181 ARG A O 1
ATOM 1493 N N . ALA A 1 182 ? -0.840 9.790 -32.063 1.00 94.81 182 ALA A N 1
ATOM 1494 C CA . ALA A 1 182 ? -0.503 10.009 -33.466 1.00 94.81 182 ALA A CA 1
ATOM 1495 C C . ALA A 1 182 ? -1.614 9.579 -34.446 1.00 94.81 182 ALA A C 1
ATOM 1497 O O . ALA A 1 182 ? -1.684 10.122 -35.549 1.00 94.81 182 ALA A O 1
ATOM 1498 N N . THR A 1 183 ? -2.477 8.614 -34.099 1.00 94.19 183 THR A N 1
ATOM 1499 C CA . THR A 1 183 ? -3.673 8.300 -34.901 1.00 94.19 183 THR A CA 1
ATOM 1500 C C . THR A 1 183 ? -4.761 9.353 -34.721 1.00 94.19 183 THR A C 1
ATOM 1502 O O . THR A 1 183 ? -5.282 9.831 -35.724 1.00 94.19 183 THR A O 1
ATOM 1505 N N . LYS A 1 184 ? -5.045 9.794 -33.486 1.00 93.50 184 LYS A N 1
ATOM 1506 C CA . LYS A 1 184 ? -6.046 10.843 -33.207 1.00 93.50 184 LYS A CA 1
ATOM 1507 C C . LYS A 1 184 ? -5.697 12.173 -33.879 1.00 93.50 184 LYS A C 1
ATOM 1509 O O . LYS A 1 184 ? -6.557 12.766 -34.519 1.00 93.50 184 LYS A O 1
ATOM 1514 N N . GLU A 1 185 ? -4.435 12.588 -33.817 1.00 92.56 185 GLU A N 1
ATOM 1515 C CA . GLU A 1 185 ? -3.940 13.815 -34.463 1.00 92.56 185 GLU A CA 1
ATOM 1516 C C . GLU A 1 185 ? -4.078 13.752 -35.996 1.00 92.56 185 GLU A C 1
ATOM 1518 O O . GLU A 1 185 ? -4.486 14.723 -36.631 1.00 92.56 185 GLU A O 1
ATOM 1523 N N . LYS A 1 186 ? -3.826 12.585 -36.608 1.00 90.25 186 LYS A N 1
ATOM 1524 C CA . LYS A 1 186 ? -4.061 12.371 -38.049 1.00 90.25 186 LYS A CA 1
ATOM 1525 C C . LYS A 1 186 ? -5.547 12.374 -38.404 1.00 90.25 186 LYS A C 1
ATOM 1527 O O . LYS A 1 186 ? -5.921 12.943 -39.423 1.00 90.25 186 LYS A O 1
ATOM 1532 N N . GLU A 1 187 ? -6.392 11.755 -37.584 1.00 87.75 187 GLU A N 1
ATOM 1533 C CA . GLU A 1 187 ? -7.848 11.762 -37.774 1.00 87.75 187 GLU A CA 1
ATOM 1534 C C . GLU A 1 187 ? -8.446 13.169 -37.634 1.00 87.75 187 GLU A C 1
ATOM 1536 O O . GLU A 1 187 ? -9.392 13.495 -38.349 1.00 87.75 187 GLU A O 1
ATOM 1541 N N . GLN A 1 188 ? -7.897 14.009 -36.750 1.00 81.94 188 GLN A N 1
ATOM 1542 C CA . GLN A 1 188 ? -8.267 15.421 -36.614 1.00 81.94 188 GLN A CA 1
ATOM 1543 C C . GLN A 1 188 ? -7.846 16.225 -37.852 1.00 81.94 188 GLN A C 1
ATOM 1545 O O . GLN A 1 188 ? -8.706 16.814 -38.503 1.00 81.94 188 GLN A O 1
ATOM 1550 N N . ALA A 1 189 ? -6.580 16.133 -38.272 1.00 83.81 189 ALA A N 1
ATOM 1551 C CA . ALA A 1 189 ? -6.083 16.830 -39.463 1.00 83.81 189 ALA A CA 1
ATOM 1552 C C . ALA A 1 189 ? -6.824 16.438 -40.762 1.00 83.81 189 ALA A C 1
ATOM 1554 O O . ALA A 1 189 ? -7.009 17.265 -41.653 1.00 83.81 189 ALA A O 1
ATOM 1555 N N . VAL A 1 190 ? -7.286 15.186 -40.886 1.00 79.25 190 VAL A N 1
ATOM 1556 C CA . VAL A 1 190 ? -8.105 14.744 -42.033 1.00 79.25 190 VAL A CA 1
ATOM 1557 C C . VAL A 1 190 ? -9.528 15.315 -41.985 1.00 79.25 190 VAL A C 1
ATOM 1559 O O . VAL A 1 190 ? -10.074 15.630 -43.040 1.00 79.25 190 VAL A O 1
ATOM 1562 N N . LYS A 1 191 ? -10.120 15.491 -40.795 1.00 74.88 191 LYS A N 1
ATOM 1563 C CA . LYS A 1 191 ? -11.435 16.141 -40.634 1.00 74.88 191 LYS A CA 1
ATOM 1564 C C . LYS A 1 191 ? -11.365 17.636 -40.949 1.00 74.88 191 LYS A C 1
ATOM 1566 O O . LYS A 1 191 ? -12.209 18.131 -41.684 1.00 74.88 191 LYS A O 1
ATOM 1571 N N . GLU A 1 192 ? -10.330 18.323 -40.470 1.00 62.94 192 GLU A N 1
ATOM 1572 C CA . GLU A 1 192 ? -10.066 19.739 -40.779 1.00 62.94 192 GLU A CA 1
ATOM 1573 C C . GLU A 1 192 ? -9.789 19.968 -42.278 1.00 62.94 192 GLU A C 1
ATOM 1575 O O . GLU A 1 192 ? -10.135 21.008 -42.829 1.00 62.94 192 GLU A O 1
ATOM 1580 N N . GLY A 1 193 ? -9.228 18.972 -42.973 1.00 62.72 193 GLY A N 1
ATOM 1581 C CA . GLY A 1 193 ? -9.029 19.000 -44.425 1.00 62.72 193 GLY A CA 1
ATOM 1582 C C . GLY A 1 193 ? -10.277 18.716 -45.278 1.00 62.72 193 GLY A C 1
ATOM 1583 O O . GLY A 1 193 ? -10.175 18.759 -46.504 1.00 62.72 193 GLY A O 1
ATOM 1584 N N . GLN A 1 194 ? -11.431 18.393 -44.678 1.00 55.62 194 GLN A N 1
ATOM 1585 C CA . GLN A 1 194 ? -12.657 17.986 -45.385 1.00 55.62 194 GLN A CA 1
ATOM 1586 C C . GLN A 1 194 ? -13.929 18.673 -44.852 1.00 55.62 194 GLN A C 1
ATOM 1588 O O . GLN A 1 194 ? -14.952 1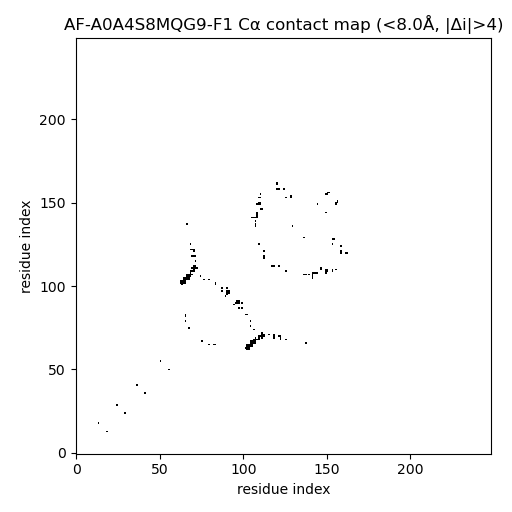8.019 -44.647 1.00 55.62 194 GLN A O 1
ATOM 1593 N N . GLY A 1 195 ? -13.913 19.995 -44.667 1.00 44.50 195 GLY A N 1
ATOM 1594 C CA . GLY A 1 195 ? -15.148 20.713 -44.347 1.00 44.50 195 GLY A CA 1
ATOM 1595 C C . GLY A 1 195 ? -14.989 22.203 -44.074 1.00 44.50 195 GLY A C 1
ATOM 1596 O O . GLY A 1 195 ? -14.258 22.607 -43.184 1.00 44.50 195 GLY A O 1
ATOM 1597 N N . GLU A 1 196 ? -15.721 22.972 -44.871 1.00 47.06 196 GLU A N 1
ATOM 1598 C CA . GLU A 1 196 ? -16.164 24.364 -44.736 1.00 47.06 196 GLU A CA 1
ATOM 1599 C C . GLU A 1 196 ? -16.191 24.994 -43.323 1.00 47.06 196 GLU A C 1
ATOM 1601 O O . GLU A 1 196 ? -16.472 24.349 -42.317 1.00 47.06 196 GLU A O 1
ATOM 1606 N N . VAL A 1 197 ? -15.927 26.305 -43.283 1.00 47.03 197 VAL A N 1
ATOM 1607 C CA . VAL A 1 197 ? -15.804 27.124 -42.069 1.00 47.03 197 VAL A CA 1
ATOM 1608 C C . VAL A 1 197 ? -17.112 27.180 -41.274 1.00 47.03 197 VAL A C 1
ATOM 1610 O O . VAL A 1 197 ? -18.071 27.798 -41.726 1.00 47.03 197 VAL A O 1
ATOM 1613 N N . ASP A 1 198 ? -17.082 26.714 -40.025 1.00 38.72 198 ASP A N 1
ATOM 1614 C CA . ASP A 1 198 ? -17.770 27.421 -38.942 1.00 38.72 198 ASP A CA 1
ATOM 1615 C C . ASP A 1 198 ? -16.951 27.346 -37.642 1.00 38.72 198 ASP A C 1
ATOM 1617 O O . ASP A 1 198 ? -16.323 26.330 -37.338 1.00 38.72 198 ASP A O 1
ATOM 1621 N N . VAL A 1 199 ? -16.873 28.461 -36.915 1.00 46.81 199 VAL A N 1
ATOM 1622 C CA . VAL A 1 199 ? -15.849 28.688 -35.881 1.00 46.81 199 VAL A CA 1
ATOM 1623 C C . VAL A 1 199 ? -16.472 28.691 -34.493 1.00 46.81 199 VAL A C 1
ATOM 1625 O O . VAL A 1 199 ? -17.135 29.651 -34.106 1.00 46.81 199 VAL A O 1
ATOM 1628 N N . VAL A 1 200 ? -16.132 27.684 -33.685 1.00 43.81 200 VAL A N 1
ATOM 1629 C CA . VAL A 1 200 ? -16.200 27.787 -32.221 1.00 43.81 200 VAL A CA 1
ATOM 1630 C C . VAL A 1 200 ? -14.938 27.149 -31.624 1.00 43.81 200 VAL A C 1
ATOM 1632 O O . VAL A 1 200 ? -14.800 25.928 -31.686 1.00 43.81 200 VAL A O 1
ATOM 1635 N N . PRO A 1 201 ? -13.991 27.932 -31.074 1.00 50.22 201 PRO A N 1
ATOM 1636 C CA . PRO A 1 201 ? -12.829 27.375 -30.401 1.00 50.22 201 PRO A CA 1
ATOM 1637 C C . PRO A 1 201 ? -13.214 27.001 -28.968 1.00 50.22 201 PRO A C 1
ATOM 1639 O O . PRO A 1 201 ? -13.320 27.881 -28.113 1.00 50.22 201 PRO A O 1
ATOM 1642 N N . ASP A 1 202 ? -13.410 25.709 -28.698 1.00 39.41 202 ASP A N 1
ATOM 1643 C CA . ASP A 1 202 ? -13.385 25.219 -27.319 1.00 39.41 202 ASP A CA 1
ATOM 1644 C C . ASP A 1 202 ? -11.942 24.879 -26.933 1.00 39.41 202 ASP A C 1
ATOM 1646 O O . ASP A 1 202 ? -11.247 24.126 -27.619 1.00 39.41 202 ASP A O 1
ATOM 1650 N N . SER A 1 203 ? -11.464 25.527 -25.877 1.00 55.19 203 SER A N 1
ATOM 1651 C CA . SER A 1 203 ? -10.050 25.586 -25.508 1.00 55.19 203 SER A CA 1
ATOM 1652 C C . SER A 1 203 ? -9.746 24.571 -24.410 1.00 55.19 203 SER A C 1
ATOM 1654 O O . SER A 1 203 ? -9.446 24.957 -23.277 1.00 55.19 203 SER A O 1
ATOM 1656 N N . ASP A 1 204 ? -9.795 23.283 -24.747 1.00 45.56 204 ASP A N 1
ATOM 1657 C CA . ASP A 1 204 ? -9.463 22.200 -23.813 1.00 45.56 204 ASP A CA 1
ATOM 1658 C C . ASP A 1 204 ? -7.931 22.069 -23.671 1.00 45.56 204 ASP A C 1
ATOM 1660 O O . ASP A 1 204 ? -7.255 21.257 -24.308 1.00 45.56 204 ASP A O 1
ATOM 1664 N N . SER A 1 205 ? -7.366 22.981 -22.878 1.00 51.66 205 SER A N 1
ATOM 1665 C CA . SER A 1 205 ? -5.946 23.037 -22.534 1.00 51.66 205 SER A CA 1
ATOM 1666 C C . SER A 1 205 ? -5.678 22.150 -21.318 1.00 51.66 205 SER A C 1
ATOM 1668 O O . SER A 1 205 ? -5.681 22.645 -20.192 1.00 51.66 205 SER A O 1
ATOM 1670 N N . ASP A 1 206 ? -5.423 20.859 -21.544 1.00 56.06 206 ASP A N 1
ATOM 1671 C CA . ASP A 1 206 ? -4.937 19.943 -20.501 1.00 56.06 206 ASP A CA 1
ATOM 1672 C C . ASP A 1 206 ? -3.649 20.495 -19.849 1.00 56.06 206 ASP A C 1
ATOM 1674 O O . ASP A 1 206 ? -2.692 20.850 -20.540 1.00 56.06 206 ASP A O 1
ATOM 1678 N N . ASP A 1 207 ? -3.628 20.568 -18.513 1.00 43.19 207 ASP A N 1
ATOM 1679 C CA . ASP A 1 207 ? -2.562 21.207 -17.731 1.00 43.19 207 ASP A CA 1
ATOM 1680 C C . ASP A 1 207 ? -1.161 20.598 -17.962 1.00 43.19 207 ASP A C 1
ATOM 1682 O O . ASP A 1 207 ? -0.905 19.423 -17.672 1.00 43.19 207 ASP A O 1
ATOM 1686 N N . ASP A 1 208 ? -0.200 21.443 -18.355 1.00 48.06 208 ASP A N 1
ATOM 1687 C CA . ASP A 1 208 ? 1.225 21.106 -18.338 1.00 48.06 208 ASP A CA 1
ATOM 1688 C C . ASP A 1 208 ? 1.702 20.805 -16.906 1.00 48.06 208 ASP A C 1
ATOM 1690 O O . ASP A 1 208 ? 1.642 21.640 -15.995 1.00 48.06 208 ASP A O 1
ATOM 1694 N N . ALA A 1 209 ? 2.270 19.615 -16.706 1.00 49.19 209 ALA A N 1
ATOM 1695 C CA . ALA A 1 209 ? 2.888 19.241 -15.442 1.00 49.19 209 ALA A CA 1
ATOM 1696 C C . ALA A 1 209 ? 4.184 20.040 -15.212 1.00 49.19 209 ALA A C 1
ATOM 1698 O O . ALA A 1 209 ? 5.265 19.634 -15.643 1.00 49.19 209 ALA A O 1
ATOM 1699 N N . VAL A 1 210 ? 4.085 21.161 -14.488 1.00 41.75 210 VAL A N 1
ATOM 1700 C CA . VAL A 1 210 ? 5.234 21.995 -14.099 1.00 41.75 210 VAL A CA 1
ATOM 1701 C C . VAL A 1 210 ? 6.251 21.171 -13.303 1.00 41.75 210 VAL A C 1
ATOM 1703 O O . VAL A 1 210 ? 6.094 20.918 -12.104 1.00 41.75 210 VAL A O 1
ATOM 1706 N N . ILE A 1 211 ? 7.340 20.784 -13.969 1.00 44.19 211 ILE A N 1
ATOM 1707 C CA . ILE A 1 211 ? 8.522 20.210 -13.328 1.00 44.19 211 ILE A CA 1
ATOM 1708 C C . ILE A 1 211 ? 9.202 21.335 -12.545 1.00 44.19 211 ILE A C 1
ATOM 1710 O O . ILE A 1 211 ? 9.908 22.170 -13.107 1.00 44.19 211 ILE A O 1
ATOM 1714 N N . ILE A 1 212 ? 8.985 21.361 -11.229 1.00 40.72 212 ILE A N 1
ATOM 1715 C CA . ILE A 1 212 ? 9.725 22.246 -10.327 1.00 40.72 212 ILE A CA 1
ATOM 1716 C C . ILE A 1 212 ? 11.163 21.728 -10.244 1.00 40.72 212 ILE A C 1
ATOM 1718 O O . ILE A 1 212 ? 11.478 20.838 -9.451 1.00 40.72 212 ILE A O 1
ATOM 1722 N N . GLU A 1 213 ? 12.042 22.294 -11.066 1.00 40.00 213 GLU A N 1
ATOM 1723 C CA . GLU A 1 213 ? 13.483 22.089 -10.970 1.00 40.00 213 GLU A CA 1
ATOM 1724 C C . GLU A 1 213 ? 14.005 22.784 -9.702 1.00 40.00 213 GLU A C 1
ATOM 1726 O O . GLU A 1 213 ? 14.343 23.967 -9.688 1.00 40.00 213 GLU A O 1
ATOM 1731 N N . THR A 1 214 ? 14.031 22.052 -8.584 1.00 38.88 214 THR A N 1
ATOM 1732 C CA . THR A 1 214 ? 14.630 22.543 -7.339 1.00 38.88 214 THR A CA 1
ATOM 1733 C C . THR A 1 214 ? 16.147 22.597 -7.482 1.00 38.88 214 THR A C 1
ATOM 1735 O O . THR A 1 214 ? 16.839 21.602 -7.245 1.00 38.88 214 THR A O 1
ATOM 1738 N N . THR A 1 215 ? 16.670 23.769 -7.830 1.00 45.06 215 THR A N 1
ATOM 1739 C CA . THR A 1 215 ? 18.099 24.068 -7.729 1.00 45.06 215 THR A CA 1
ATOM 1740 C C . THR A 1 215 ? 18.570 23.940 -6.268 1.00 45.06 215 THR A C 1
ATOM 1742 O O . THR A 1 215 ? 17.874 24.390 -5.351 1.00 45.06 215 THR A O 1
ATOM 1745 N N . PRO A 1 216 ? 19.733 23.314 -5.995 1.00 45.62 216 PRO A N 1
ATOM 1746 C CA . PRO A 1 216 ? 20.252 23.215 -4.633 1.00 45.62 216 PRO A CA 1
ATOM 1747 C C . PRO A 1 216 ? 20.711 24.592 -4.122 1.00 45.62 216 PRO A C 1
ATOM 1749 O O . PRO A 1 216 ? 21.451 25.270 -4.835 1.00 45.62 216 PRO A O 1
ATOM 1752 N N . PRO A 1 217 ? 20.355 25.011 -2.893 1.00 41.38 217 PRO A N 1
ATOM 1753 C CA . PRO A 1 217 ? 20.907 26.231 -2.317 1.00 41.38 217 PRO A CA 1
ATOM 1754 C C . PRO A 1 217 ? 22.398 26.050 -1.998 1.00 41.38 217 PRO A C 1
ATOM 1756 O O . PRO A 1 217 ? 22.790 25.117 -1.293 1.00 41.38 217 PRO A O 1
ATOM 1759 N N . GLU A 1 218 ? 23.222 26.965 -2.508 1.00 38.41 218 GLU A N 1
ATOM 1760 C CA . GLU A 1 218 ? 24.668 26.982 -2.281 1.00 38.41 218 GLU A CA 1
ATOM 1761 C C . GLU A 1 218 ? 25.037 27.174 -0.801 1.00 38.41 218 GLU A C 1
ATOM 1763 O O . GLU A 1 218 ? 24.337 27.823 -0.016 1.00 38.41 218 GLU A O 1
ATOM 1768 N N . ALA A 1 219 ? 26.189 26.625 -0.413 1.00 41.31 219 ALA A N 1
ATOM 1769 C CA . ALA A 1 219 ? 26.689 26.705 0.952 1.00 41.31 219 ALA A CA 1
ATOM 1770 C C . ALA A 1 219 ? 27.291 28.089 1.259 1.00 41.31 219 ALA A C 1
ATOM 1772 O O . ALA A 1 219 ? 28.431 28.375 0.895 1.00 41.31 219 ALA A O 1
ATOM 1773 N N . SER A 1 220 ? 26.570 28.923 2.014 1.00 40.00 220 SER A N 1
ATOM 1774 C CA . SER A 1 220 ? 27.131 30.155 2.578 1.00 40.00 220 SER A CA 1
ATOM 1775 C C . SER A 1 220 ? 27.905 29.882 3.876 1.00 40.00 220 SER A C 1
ATOM 1777 O O . SER A 1 220 ? 27.357 29.576 4.936 1.00 40.00 220 SER A O 1
ATOM 1779 N N . THR A 1 221 ? 29.229 30.001 3.803 1.00 34.84 221 THR A N 1
ATOM 1780 C CA . THR A 1 221 ? 30.125 29.927 4.964 1.00 34.84 221 THR A CA 1
ATOM 1781 C C . THR A 1 221 ? 29.970 31.149 5.873 1.00 34.84 221 THR A C 1
ATOM 1783 O O . THR A 1 221 ? 30.112 32.277 5.404 1.00 34.84 221 THR A O 1
ATOM 1786 N N . SER A 1 222 ? 29.802 30.952 7.187 1.00 36.34 222 SER A N 1
ATOM 1787 C CA . SER A 1 222 ? 30.001 32.022 8.179 1.00 36.34 222 SER A CA 1
ATOM 1788 C C . SER A 1 222 ? 30.749 31.534 9.429 1.00 36.34 222 SER A C 1
ATOM 1790 O O . SER A 1 222 ? 30.404 30.540 10.066 1.00 36.34 222 SER A O 1
ATOM 1792 N N . THR A 1 223 ? 31.839 32.237 9.733 1.00 37.88 223 THR A N 1
ATOM 1793 C CA . THR A 1 223 ? 32.860 31.934 10.753 1.00 37.88 223 THR A CA 1
ATOM 1794 C C . THR A 1 223 ? 32.350 32.232 12.179 1.00 37.88 223 THR A C 1
ATOM 1796 O O . THR A 1 223 ? 31.572 33.172 12.354 1.00 37.88 223 THR A O 1
ATOM 1799 N N . PRO A 1 224 ? 32.761 31.490 13.232 1.00 35.72 224 PRO A N 1
ATOM 1800 C CA . PRO A 1 224 ? 32.180 31.649 14.567 1.00 35.72 224 PRO A CA 1
ATOM 1801 C C . PRO A 1 224 ? 32.687 32.904 15.287 1.00 35.72 224 PRO A C 1
ATOM 1803 O O . PRO A 1 224 ? 33.889 33.171 15.306 1.00 35.72 224 PRO A O 1
ATOM 1806 N N . ASN A 1 225 ? 31.789 33.625 15.970 1.00 35.28 225 ASN A N 1
ATOM 1807 C CA . ASN A 1 225 ? 32.168 34.749 16.827 1.00 35.28 225 ASN A CA 1
ATOM 1808 C C . ASN A 1 225 ? 32.001 34.428 18.323 1.00 35.28 225 ASN A C 1
ATOM 1810 O O . ASN A 1 225 ? 30.998 33.881 18.776 1.00 35.28 225 ASN A O 1
ATOM 1814 N N . ASN A 1 226 ? 33.027 34.782 19.089 1.00 35.41 226 ASN A N 1
ATOM 1815 C CA . ASN A 1 226 ? 33.230 34.446 20.490 1.00 35.41 226 ASN A CA 1
ATOM 1816 C C . ASN A 1 226 ? 32.694 35.566 21.393 1.00 35.41 226 ASN A C 1
ATOM 1818 O O . ASN A 1 226 ? 33.210 36.683 21.349 1.00 35.41 226 ASN A O 1
ATOM 1822 N N . LYS A 1 227 ? 31.733 35.273 22.281 1.00 35.69 227 LYS A N 1
ATOM 1823 C CA . LYS A 1 227 ? 31.430 36.155 23.421 1.00 35.69 227 LYS A CA 1
ATOM 1824 C C . LYS A 1 227 ? 31.424 35.413 24.754 1.00 35.69 227 LYS A C 1
ATOM 1826 O O . LYS A 1 227 ? 30.520 34.656 25.090 1.00 35.69 227 LYS A O 1
ATOM 1831 N N . ARG A 1 228 ? 32.462 35.722 25.535 1.00 33.75 228 ARG A N 1
ATOM 1832 C CA . ARG A 1 228 ? 32.598 35.448 26.969 1.00 33.75 228 ARG A CA 1
ATOM 1833 C C . ARG A 1 228 ? 31.423 36.048 27.753 1.00 33.75 228 ARG A C 1
ATOM 1835 O O . ARG A 1 228 ? 31.056 37.196 27.526 1.00 33.75 228 ARG A O 1
ATOM 1842 N N . GLY A 1 229 ? 30.936 35.314 28.750 1.00 32.56 229 GLY A N 1
ATOM 1843 C CA . GLY A 1 229 ? 29.937 35.789 29.713 1.00 32.56 229 GLY A CA 1
ATOM 1844 C C . GLY A 1 229 ? 29.816 34.816 30.882 1.00 32.56 229 GLY A C 1
ATOM 1845 O O . GLY A 1 229 ? 28.922 33.980 30.907 1.00 32.56 229 GLY A O 1
ATOM 1846 N N . GLY A 1 230 ? 30.774 34.849 31.810 1.00 31.89 230 GLY A N 1
ATOM 1847 C CA . GLY A 1 230 ? 30.844 33.875 32.901 1.00 31.89 230 GLY A CA 1
ATOM 1848 C C . GLY A 1 230 ? 30.046 34.275 34.145 1.00 31.89 230 GLY A C 1
ATOM 1849 O O . GLY A 1 230 ? 29.962 35.453 34.489 1.00 31.89 230 GLY A O 1
ATOM 1850 N N . LYS A 1 231 ? 29.583 33.277 34.905 1.00 34.16 231 LYS A N 1
ATOM 1851 C CA . LYS A 1 231 ? 29.442 33.394 36.364 1.00 34.16 231 LYS A CA 1
ATOM 1852 C C . LYS A 1 231 ? 29.774 32.059 37.034 1.00 34.16 231 LYS A C 1
ATOM 1854 O O . LYS A 1 231 ? 29.432 30.998 36.524 1.00 34.16 231 LYS A O 1
ATOM 1859 N N . ALA A 1 232 ? 30.532 32.127 38.125 1.00 35.31 232 ALA A N 1
ATOM 1860 C CA . ALA A 1 232 ? 31.207 30.983 38.736 1.00 35.31 232 ALA A CA 1
ATOM 1861 C C . ALA A 1 232 ? 30.368 30.283 39.821 1.00 35.31 232 ALA A C 1
ATOM 1863 O O . ALA A 1 232 ? 29.502 30.902 40.436 1.00 35.31 232 ALA A O 1
ATOM 1864 N N . GLY A 1 233 ? 30.691 29.014 40.115 1.00 32.56 233 GLY A N 1
ATOM 1865 C CA . GLY A 1 233 ? 30.001 28.245 41.157 1.00 32.56 233 GLY A CA 1
ATOM 1866 C C . GLY A 1 233 ? 30.605 26.876 41.508 1.00 32.56 233 GLY A C 1
ATOM 1867 O O . GLY A 1 233 ? 29.953 25.869 41.284 1.00 32.56 233 GLY A O 1
ATOM 1868 N N . ARG A 1 234 ? 31.818 26.850 42.094 1.00 37.09 234 ARG A N 1
ATOM 1869 C CA . ARG A 1 234 ? 32.205 25.990 43.252 1.00 37.09 234 ARG A CA 1
ATOM 1870 C C . ARG A 1 234 ? 31.675 24.525 43.241 1.00 37.09 234 ARG A C 1
ATOM 1872 O O . ARG A 1 234 ? 30.527 24.295 43.584 1.00 37.09 234 ARG A O 1
ATOM 1879 N N . GLY A 1 235 ? 32.431 23.453 42.980 1.00 34.91 235 GLY A N 1
ATOM 1880 C CA . GLY A 1 235 ? 33.871 23.204 43.130 1.00 34.91 235 GLY A CA 1
ATOM 1881 C C . GLY A 1 235 ? 34.147 22.136 44.211 1.00 34.91 235 GLY A C 1
ATOM 1882 O O . GLY A 1 235 ? 33.834 22.367 45.376 1.00 34.91 235 GLY A O 1
ATOM 1883 N N . LYS A 1 236 ? 34.761 20.995 43.845 1.00 40.78 236 LYS A N 1
ATOM 1884 C CA . LYS A 1 236 ? 35.471 20.033 44.730 1.00 40.78 236 LYS A CA 1
ATOM 1885 C C . LYS A 1 236 ? 36.486 19.212 43.902 1.00 40.78 236 LYS A C 1
ATOM 1887 O O . LYS A 1 236 ? 36.355 19.126 42.687 1.00 40.78 236 LYS A O 1
ATOM 1892 N N . ARG A 1 237 ? 37.549 18.711 44.547 1.00 37.31 237 ARG A N 1
ATOM 1893 C CA . ARG A 1 237 ? 38.862 18.337 43.954 1.00 37.31 237 ARG A CA 1
ATOM 1894 C C . ARG A 1 237 ? 39.372 16.997 44.534 1.00 37.31 237 ARG A C 1
ATOM 1896 O O . ARG A 1 237 ? 38.896 16.625 45.600 1.00 37.31 237 ARG A O 1
ATOM 1903 N N . ALA A 1 238 ? 40.409 16.403 43.905 1.00 42.62 238 ALA A N 1
ATOM 1904 C CA . ALA A 1 238 ? 41.163 15.163 44.255 1.00 42.62 238 ALA A CA 1
ATOM 1905 C C . ALA A 1 238 ? 40.511 13.843 43.772 1.00 42.62 238 ALA A C 1
ATOM 1907 O O . ALA A 1 238 ? 39.295 13.750 43.833 1.00 42.62 238 ALA A O 1
ATOM 1908 N N . LYS A 1 239 ? 41.193 12.773 43.305 1.00 43.62 239 LYS A N 1
ATOM 1909 C CA . LYS A 1 239 ? 42.594 12.392 42.915 1.00 43.62 239 LYS A CA 1
ATOM 1910 C C . LYS A 1 239 ? 42.458 11.149 41.972 1.00 43.62 239 LYS A C 1
ATOM 1912 O O . LYS A 1 239 ? 41.418 10.510 42.036 1.00 43.62 239 LYS A O 1
ATOM 1917 N N . GLY A 1 240 ? 43.401 10.691 41.132 1.00 36.25 240 GLY A N 1
ATOM 1918 C CA . GLY A 1 240 ? 44.724 11.186 40.701 1.00 36.25 240 GLY A CA 1
ATOM 1919 C C . GLY A 1 240 ? 45.736 10.034 40.445 1.00 36.25 240 GLY A C 1
ATOM 1920 O O . GLY A 1 240 ? 45.925 9.240 41.360 1.00 36.25 240 GLY A O 1
ATOM 1921 N N . ARG A 1 241 ? 46.452 10.025 39.290 1.00 41.00 241 ARG A N 1
ATOM 1922 C CA . ARG A 1 241 ? 47.351 8.954 38.723 1.00 41.00 241 ARG A CA 1
ATOM 1923 C C . ARG A 1 241 ? 46.586 7.814 38.007 1.00 41.00 241 ARG A C 1
ATOM 1925 O O . ARG A 1 241 ? 45.494 7.491 38.447 1.00 41.00 241 ARG A O 1
ATOM 1932 N N . GLY A 1 242 ? 47.057 7.167 36.930 1.00 43.09 242 GLY A N 1
ATOM 1933 C CA . GLY A 1 242 ? 48.256 7.288 36.067 1.00 43.09 242 GLY A CA 1
ATOM 1934 C C . GLY A 1 242 ? 48.102 6.359 34.824 1.00 43.09 242 GLY A C 1
ATOM 1935 O O . GLY A 1 242 ? 47.153 5.577 34.810 1.00 43.09 242 GLY A O 1
ATOM 1936 N N . PRO A 1 243 ? 48.934 6.452 33.763 1.00 48.56 243 PRO A N 1
ATOM 1937 C CA . PRO A 1 243 ? 48.620 5.867 32.446 1.00 48.56 243 PRO A CA 1
ATOM 1938 C C . PRO A 1 243 ? 49.136 4.430 32.234 1.00 48.56 243 PRO A C 1
ATOM 1940 O O . PRO A 1 243 ? 50.185 4.069 32.758 1.00 48.56 243 PRO A O 1
ATOM 1943 N N . ILE A 1 244 ? 48.460 3.657 31.371 1.00 53.53 244 ILE A N 1
ATOM 1944 C CA . ILE A 1 244 ? 48.990 2.422 30.759 1.00 53.53 244 ILE A CA 1
ATOM 1945 C C . ILE A 1 244 ? 48.782 2.470 29.236 1.00 53.53 244 ILE A C 1
ATOM 1947 O O . ILE A 1 244 ? 47.788 2.997 28.734 1.00 53.53 244 ILE A O 1
ATOM 1951 N N . SER A 1 245 ? 49.789 1.982 28.517 1.00 49.91 245 SER A N 1
ATOM 1952 C CA . SER A 1 245 ? 50.009 2.084 27.074 1.00 49.91 245 SER A CA 1
ATOM 1953 C C . SER A 1 245 ? 49.167 1.121 26.224 1.00 49.91 245 SER A C 1
ATOM 1955 O O . SER A 1 245 ? 48.789 0.034 26.650 1.00 49.91 245 SER A O 1
ATOM 1957 N N . ARG A 1 246 ? 48.939 1.511 24.961 1.00 51.03 246 ARG A N 1
ATOM 1958 C CA . ARG A 1 246 ? 48.558 0.593 23.872 1.00 51.03 246 ARG A CA 1
ATOM 1959 C C . ARG A 1 246 ? 49.799 -0.138 23.342 1.00 51.03 246 ARG A C 1
ATOM 1961 O O . ARG A 1 246 ? 50.853 0.494 23.265 1.00 51.03 246 ARG A O 1
ATOM 1968 N N . PRO A 1 247 ? 49.636 -1.335 22.768 1.00 57.72 247 PRO A N 1
ATOM 1969 C CA . PRO A 1 247 ? 50.349 -1.732 21.562 1.00 57.72 247 PRO A CA 1
ATOM 1970 C C . PRO A 1 247 ? 49.431 -1.659 20.328 1.00 57.72 247 PRO A C 1
ATOM 1972 O O . PRO A 1 247 ? 48.205 -1.723 20.434 1.00 57.72 247 PRO A O 1
ATOM 1975 N N . ARG A 1 248 ? 50.041 -1.494 19.151 1.00 48.12 248 ARG A N 1
ATOM 1976 C CA . ARG A 1 248 ? 49.405 -1.764 17.853 1.00 48.12 248 ARG A CA 1
ATOM 1977 C C . ARG A 1 248 ? 49.753 -3.197 17.446 1.00 48.12 248 ARG A C 1
ATOM 1979 O O . ARG A 1 248 ? 50.868 -3.633 17.724 1.00 48.12 248 ARG A O 1
ATOM 1986 N N . GLY A 1 249 ? 48.826 -3.850 16.760 1.00 51.81 249 GLY A N 1
ATOM 1987 C CA . GLY A 1 249 ? 48.983 -5.087 16.000 1.00 51.81 249 GLY A CA 1
ATOM 1988 C C . GLY A 1 249 ? 47.900 -5.070 14.939 1.00 51.81 249 GLY A C 1
ATOM 1989 O O . GLY A 1 249 ? 46.741 -4.859 15.362 1.00 51.81 249 GLY A O 1
#

Radius of gyration: 35.77 Å; Cα contacts (8 Å, |Δi|>4): 105; chains: 1; bounding box: 83×57×113 Å

pLDDT: mean 72.02, std 23.53, range [31.89, 98.44]

Organism: Dendrothele bispora (strain CBS 962.96) (NCBI:txid1314807)

Foldseek 3Di:
DDDDDPPPPPPPDDDPVVVVPDPPDDPVNVVVVVVVCVVDPDDPPDDDPPPDVVVVVVVLVVAAADEDEWLQQDDDVVVLVVVQVVVQVCCCVVVVDNPDDGHHYAYFDAAHDPDDPCRVLSVVLCVVLCVVCVVVSSPDDSDDDDNVVRCVSSVNPCSVCSVVVVVVVVVVVVVVVVVVVVVVVVVVVVVVVPDDDDDDDDPPDDDDDDDPPDDDDDDDDDDDDDDDDDDDDDDDDDDDDDDDDDDDD